Protein AF-0000000068999064 (afdb_homodimer)

Radius of gyration: 22.96 Å; Cα contacts (8 Å, |Δi|>4): 641; chains: 2; bounding box: 43×70×48 Å

Nearest PDB structures (foldseek):
  6c24-assembly1_N  TM=2.940E-01  e=1.023E+00  Homo sapiens
  1n7q-assembly1_A  TM=3.845E-01  e=2.127E+00  Streptococcus pneumoniae
  8eqv-assembly1_A  TM=2.904E-01  e=2.381E+00  Homo sapiens
  8ow1-assembly1_P  TM=3.783E-01  e=4.183E+00  Saccharomyces cerevisiae
  6trx-assembly1_B  TM=2.622E-01  e=4.035E-01  Homo sapiens

Sequence (286 aa):
MSIHDLLKSKGLPYGLLPKEVKSYNYSSTNGLLEVYLDGPCLTKFDTIAFYESYLKANLTYGSLNGVQGFLQEELFVWLPVKGIIVDDLNSGIILFDIGLAHKQLSLSLFEDPPHCNPNGKNSSSLYSILVVIVESDLFGNEMMSIHDLLKSKGLPYGLLPKEVKSYNYSSTNGLLEVYLDGPCLTKFDTIAFYESYLKANLTYGSLNGVQGFLQEELFVWLPVKGIIVDDLNSGIILFDIGLAHKQLSLSLFEDPPHCNPNGKNSSSLYSILVVIVESDLFGNEM

pLDDT: mean 83.09, std 23.21, range [17.58, 98.88]

Solvent-accessible surface area (backbone atoms only — not comparable to full-atom values): 15088 Å² total; per-residue (Å²): 133,52,71,41,56,50,34,40,76,31,56,34,55,39,12,75,52,54,66,61,57,68,48,72,47,73,37,85,86,79,22,44,33,38,40,35,34,86,47,49,30,27,33,72,69,95,46,48,33,37,33,45,32,53,32,37,28,37,49,48,78,18,32,37,38,69,33,40,44,37,33,35,45,39,62,73,39,43,27,48,34,36,28,37,38,33,90,44,80,86,71,42,45,32,36,34,31,40,67,77,47,72,45,79,42,59,41,74,70,20,55,56,49,40,66,57,39,74,79,36,52,74,51,71,72,64,72,57,66,64,55,53,46,40,80,68,74,71,85,58,74,85,117,133,52,71,39,54,50,34,38,75,30,56,35,56,39,11,75,52,53,65,60,56,69,49,73,47,74,37,85,85,79,22,43,33,37,40,34,33,84,46,49,30,27,34,71,67,95,47,47,33,38,35,46,31,52,32,37,28,37,47,49,78,18,32,36,38,68,34,41,44,38,35,33,46,44,70,57,42,39,27,48,35,36,28,38,38,32,90,43,81,86,73,42,44,32,35,36,31,41,70,75,47,70,46,77,42,59,41,74,69,21,55,55,48,41,66,57,39,76,78,36,54,73,52,70,72,63,74,52,66,65,58,54,48,39,80,70,72,71,82,59,64,90,120

Structure (mmCIF, N/CA/C/O backbone):
data_AF-0000000068999064-model_v1
#
loop_
_entity.id
_entity.type
_entity.pdbx_description
1 polymer 'Uncharacterized protein'
#
loop_
_atom_site.group_PDB
_atom_site.id
_atom_site.type_symbol
_atom_site.label_atom_id
_atom_site.label_alt_id
_atom_site.label_comp_id
_atom_site.label_asym_id
_atom_site.label_entity_id
_atom_site.label_seq_id
_atom_site.pdbx_PDB_ins_code
_atom_site.Cartn_x
_atom_site.Cartn_y
_atom_site.Cartn_z
_atom_site.occupancy
_atom_site.B_iso_or_equiv
_atom_site.auth_seq_id
_atom_site.auth_comp_id
_atom_site.auth_asym_id
_atom_site.auth_atom_id
_atom_site.pdbx_PDB_model_num
ATOM 1 N N . MET A 1 1 ? 4.949 -34.25 -16.219 1 92.31 1 MET A N 1
ATOM 2 C CA . MET A 1 1 ? 3.889 -33.281 -15.984 1 92.31 1 MET A CA 1
ATOM 3 C C . MET A 1 1 ? 4.477 -31.891 -15.688 1 92.31 1 MET A C 1
ATOM 5 O O . MET A 1 1 ? 5.445 -31.781 -14.938 1 92.31 1 MET A O 1
ATOM 9 N N . SER A 1 2 ? 3.971 -30.875 -16.359 1 96.56 2 SER A N 1
ATOM 10 C CA . SER A 1 2 ? 4.496 -29.547 -16.094 1 96.56 2 SER A CA 1
ATOM 11 C C . SER A 1 2 ? 3.908 -28.969 -14.805 1 96.56 2 SER A C 1
ATOM 13 O O . SER A 1 2 ? 2.91 -29.484 -14.289 1 96.56 2 SER A O 1
ATOM 15 N N . ILE A 1 3 ? 4.539 -28.047 -14.352 1 98.06 3 ILE A N 1
ATOM 16 C CA . ILE A 1 3 ? 4.023 -27.422 -13.148 1 98.06 3 ILE A CA 1
ATOM 17 C C . ILE A 1 3 ? 2.654 -26.797 -13.43 1 98.06 3 ILE A C 1
ATOM 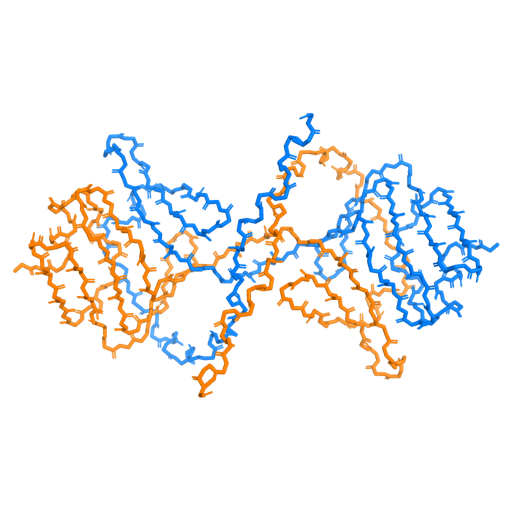19 O O . ILE A 1 3 ? 1.773 -26.797 -12.57 1 98.06 3 ILE A O 1
ATOM 23 N N . HIS A 1 4 ? 2.422 -26.312 -14.586 1 98.38 4 HIS A N 1
ATOM 24 C CA . HIS A 1 4 ? 1.146 -25.719 -14.961 1 98.38 4 HIS A CA 1
ATOM 25 C C . HIS A 1 4 ? 0.037 -26.766 -14.992 1 98.38 4 HIS A C 1
ATOM 27 O O . HIS A 1 4 ? -1.077 -26.5 -14.531 1 98.38 4 HIS A O 1
ATOM 33 N N . ASP A 1 5 ? 0.39 -27.906 -15.477 1 97.94 5 ASP A N 1
ATOM 34 C CA . ASP A 1 5 ? -0.546 -29.031 -15.453 1 97.94 5 ASP A CA 1
ATOM 35 C C . ASP A 1 5 ? -0.864 -29.453 -14.016 1 97.94 5 ASP A C 1
ATOM 37 O O . ASP A 1 5 ? -2.006 -29.797 -13.711 1 97.94 5 ASP A O 1
ATOM 41 N N . LEU A 1 6 ? 0.2 -29.453 -13.273 1 98.31 6 LEU A N 1
ATOM 42 C CA . LEU A 1 6 ? -0.009 -29.812 -11.875 1 98.31 6 LEU A CA 1
ATOM 43 C C . LEU A 1 6 ? -0.994 -28.859 -11.211 1 98.31 6 LEU A C 1
ATOM 45 O O . LEU A 1 6 ? -1.919 -29.297 -10.523 1 98.31 6 LEU A O 1
ATOM 49 N N . LEU A 1 7 ? -0.826 -27.516 -11.344 1 98.25 7 LEU A N 1
ATOM 50 C CA . LEU A 1 7 ? -1.722 -26.516 -10.766 1 98.25 7 LEU A CA 1
ATOM 51 C C . LEU A 1 7 ? -3.162 -26.766 -11.211 1 98.25 7 LEU A C 1
ATOM 53 O O . LEU A 1 7 ? -4.074 -26.781 -10.383 1 98.25 7 LEU A O 1
ATOM 57 N N . LYS A 1 8 ? -3.295 -27.016 -12.477 1 97.25 8 LYS A N 1
ATOM 58 C CA . LYS A 1 8 ? -4.629 -27.266 -13.008 1 97.25 8 LYS A CA 1
ATOM 59 C C . LYS A 1 8 ? -5.254 -28.5 -12.367 1 97.25 8 LYS A C 1
ATOM 61 O O . LYS A 1 8 ? -6.434 -28.484 -12.008 1 97.25 8 LYS A O 1
ATOM 66 N N . SER A 1 9 ? -4.5 -29.484 -12.227 1 96.94 9 SER A N 1
ATOM 67 C CA . SER A 1 9 ? -4.996 -30.734 -11.641 1 96.94 9 SER A CA 1
ATOM 68 C C . SER A 1 9 ? -5.398 -30.531 -10.188 1 96.94 9 SER A C 1
ATOM 70 O O . SER A 1 9 ? -6.207 -31.297 -9.648 1 96.94 9 SER A O 1
ATOM 72 N N . LYS A 1 10 ? -4.848 -29.547 -9.594 1 97.38 10 LYS A N 1
ATOM 73 C CA . LYS A 1 10 ? -5.148 -29.266 -8.195 1 97.38 10 LYS A CA 1
ATOM 74 C C . LYS A 1 10 ? -6.184 -28.156 -8.062 1 97.38 10 LYS A C 1
ATOM 76 O O . LYS A 1 10 ? -6.324 -27.547 -7 1 97.38 10 LYS A O 1
ATOM 81 N N . GLY A 1 11 ? -6.816 -27.812 -9.148 1 96.81 11 GLY A N 1
ATOM 82 C CA . GLY A 1 11 ? -7.922 -26.875 -9.094 1 96.81 11 GLY A CA 1
ATOM 83 C C . GLY A 1 11 ? -7.48 -25.422 -9.148 1 96.81 11 GLY A C 1
ATOM 84 O O . GLY A 1 11 ? -8.234 -24.531 -8.766 1 96.81 11 GLY A O 1
ATOM 85 N N . LEU A 1 12 ? -6.281 -25.141 -9.469 1 98.06 12 LEU A N 1
ATOM 86 C CA . LEU A 1 12 ? -5.758 -23.797 -9.633 1 98.06 12 LEU A CA 1
ATOM 87 C C . LEU A 1 12 ? -5.566 -23.453 -11.109 1 98.06 12 LEU A C 1
ATOM 89 O O . LEU A 1 12 ? -5.453 -24.359 -11.945 1 98.06 12 LEU A O 1
ATOM 93 N N . PRO A 1 13 ? -5.621 -22.188 -11.445 1 97.19 13 PRO A N 1
ATOM 94 C CA . PRO A 1 13 ? -5.488 -21.875 -12.867 1 97.19 13 PRO A CA 1
ATOM 95 C C . PRO A 1 13 ? -4.113 -22.219 -13.43 1 97.19 13 PRO A C 1
ATOM 97 O O . PRO A 1 13 ? -3.105 -22.094 -12.727 1 97.19 13 PRO A O 1
ATOM 100 N N . TYR A 1 14 ? -4.105 -22.531 -14.664 1 96.81 14 TYR A N 1
ATOM 101 C CA . TYR A 1 14 ? -2.945 -23 -15.414 1 96.81 14 TYR A CA 1
ATOM 102 C C . TYR A 1 14 ? -1.843 -21.953 -15.438 1 96.81 14 TYR A C 1
ATOM 104 O O . TYR A 1 14 ? -0.658 -22.281 -15.352 1 96.81 14 TYR A O 1
ATOM 112 N N . GLY A 1 15 ? -2.207 -20.656 -15.43 1 97.25 15 GLY A N 1
ATOM 113 C CA . GLY A 1 15 ? -1.258 -19.594 -15.703 1 97.25 15 GLY A CA 1
ATOM 114 C C . GLY A 1 15 ? -0.842 -18.828 -14.453 1 97.25 15 GLY A C 1
ATOM 115 O O . GLY A 1 15 ? -0.427 -17.672 -14.539 1 97.25 15 GLY A O 1
ATOM 116 N N . LEU A 1 16 ? -0.936 -19.391 -13.305 1 97.44 16 LEU A N 1
ATOM 117 C CA . LEU A 1 16 ? -0.587 -18.719 -12.047 1 97.44 16 LEU A CA 1
ATOM 118 C C . LEU A 1 16 ? 0.911 -18.453 -11.977 1 97.44 16 LEU A C 1
ATOM 120 O O . LEU A 1 16 ? 1.344 -17.5 -11.312 1 97.44 16 LEU A O 1
ATOM 124 N N . LEU A 1 17 ? 1.771 -19.312 -12.578 1 97.5 17 LEU A N 1
ATOM 125 C CA . LEU A 1 17 ? 3.223 -19.172 -12.602 1 97.5 17 LEU A CA 1
ATOM 126 C C . LEU A 1 17 ? 3.717 -18.844 -14 1 97.5 17 LEU A C 1
ATOM 128 O O . LEU A 1 17 ? 3.062 -19.172 -14.992 1 97.5 17 LEU A O 1
ATOM 132 N N . PRO A 1 18 ? 4.812 -18.188 -14.102 1 95.75 18 PRO A N 1
ATOM 133 C CA . PRO A 1 18 ? 5.301 -17.781 -15.4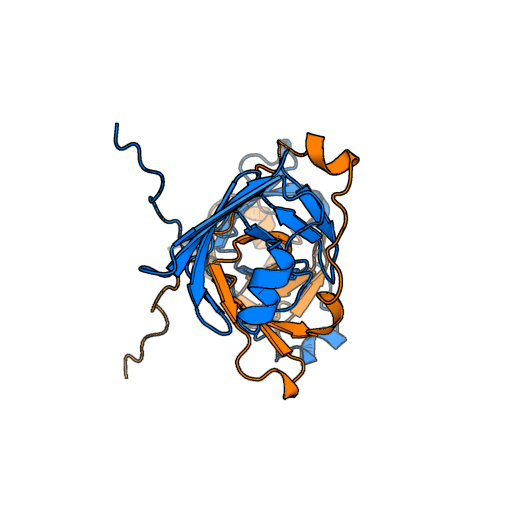14 1 95.75 18 PRO A CA 1
ATOM 134 C C . PRO A 1 18 ? 5.77 -18.969 -16.266 1 95.75 18 PRO A C 1
ATOM 136 O O . PRO A 1 18 ? 5.988 -20.062 -15.734 1 95.75 18 PRO A O 1
ATOM 139 N N . LYS A 1 19 ? 5.883 -18.656 -17.547 1 94.06 19 LYS A N 1
ATOM 140 C CA . LYS A 1 19 ? 6.344 -19.656 -18.5 1 94.06 19 LYS A CA 1
ATOM 141 C C . LYS A 1 19 ? 7.785 -20.062 -18.234 1 94.06 19 LYS A C 1
ATOM 143 O O . LYS A 1 19 ? 8.188 -21.188 -18.531 1 94.06 19 LYS A O 1
ATOM 148 N N . GLU A 1 20 ? 8.531 -19.266 -17.5 1 92.31 20 GLU A N 1
ATOM 149 C CA . GLU A 1 20 ? 9.977 -19.406 -17.344 1 92.31 20 GLU A CA 1
ATOM 150 C C . GLU A 1 20 ? 10.305 -20.312 -16.156 1 92.31 20 GLU A C 1
ATOM 152 O O . GLU A 1 20 ? 11.43 -20.297 -15.656 1 92.31 20 GLU A O 1
ATOM 157 N N . VAL A 1 21 ? 9.398 -21.062 -15.758 1 96.81 21 VAL A N 1
ATOM 158 C CA . VAL A 1 21 ? 9.695 -22.016 -14.703 1 96.81 21 VAL A CA 1
ATOM 159 C C . VAL A 1 21 ? 10.672 -23.062 -15.219 1 96.81 21 VAL A C 1
ATOM 161 O O . VAL A 1 21 ? 10.422 -23.703 -16.25 1 96.81 21 VAL A O 1
ATOM 164 N N . LYS A 1 22 ? 11.75 -23.203 -14.516 1 97 22 LYS A N 1
ATOM 165 C CA . LYS A 1 22 ? 12.805 -24.156 -14.898 1 97 22 LYS A CA 1
ATOM 166 C C . LYS A 1 22 ? 12.477 -25.562 -14.422 1 97 22 LYS A C 1
ATOM 168 O O . LYS A 1 22 ? 12.617 -26.531 -15.172 1 97 22 LYS A O 1
ATOM 173 N N . SER A 1 23 ? 12.141 -25.672 -13.211 1 98.25 23 SER A N 1
ATOM 174 C CA . SER A 1 23 ? 11.805 -26.969 -12.609 1 98.25 23 SER A CA 1
ATOM 175 C C . SER A 1 23 ? 10.984 -26.797 -11.344 1 98.25 23 SER A C 1
ATOM 177 O O . SER A 1 23 ? 10.805 -25.672 -10.859 1 98.25 23 SER A O 1
ATOM 179 N N . TYR A 1 24 ? 10.453 -27.922 -10.891 1 98.69 24 TYR A N 1
ATOM 180 C CA . TYR A 1 24 ? 9.734 -27.891 -9.625 1 98.69 24 TYR A CA 1
ATOM 181 C C . TYR A 1 24 ? 9.844 -29.234 -8.914 1 98.69 24 TYR A C 1
ATOM 183 O O . TYR A 1 24 ? 10.18 -30.25 -9.531 1 98.69 24 TYR A O 1
ATOM 191 N N . ASN A 1 25 ? 9.68 -29.188 -7.594 1 98.5 25 ASN A N 1
ATOM 192 C CA . ASN A 1 25 ? 9.516 -30.359 -6.746 1 98.5 25 ASN A CA 1
ATOM 193 C C . ASN A 1 25 ? 8.195 -30.312 -5.977 1 98.5 25 ASN A C 1
ATOM 195 O O . ASN A 1 25 ? 7.824 -29.266 -5.441 1 98.5 25 ASN A O 1
ATOM 199 N N . TYR A 1 26 ? 7.551 -31.453 -6.047 1 98.56 26 TYR A N 1
ATOM 200 C CA . TYR A 1 26 ? 6.293 -31.547 -5.312 1 98.56 26 TYR A CA 1
ATOM 201 C C . TYR A 1 26 ? 6.223 -32.844 -4.516 1 98.56 26 TYR A C 1
ATOM 203 O O . TYR A 1 26 ? 6.406 -33.938 -5.07 1 98.56 26 TYR A O 1
ATOM 211 N N . SER A 1 27 ? 5.977 -32.594 -3.248 1 98 27 SER A N 1
ATOM 212 C CA . SER A 1 27 ? 5.777 -33.75 -2.379 1 98 27 SER A CA 1
ATOM 213 C C . SER A 1 27 ? 4.293 -34 -2.143 1 98 27 SER A C 1
ATOM 215 O O . SER A 1 27 ? 3.639 -33.281 -1.396 1 98 27 SER A O 1
ATOM 217 N N . SER A 1 28 ? 3.793 -35.094 -2.734 1 94.88 28 SER A N 1
ATOM 218 C CA . SER A 1 28 ? 2.387 -35.438 -2.539 1 94.88 28 SER A CA 1
ATOM 219 C C . SER A 1 28 ? 2.119 -35.875 -1.104 1 94.88 28 SER A C 1
ATOM 221 O O . SER A 1 28 ? 0.97 -35.906 -0.66 1 94.88 28 SER A O 1
ATOM 223 N N . THR A 1 29 ? 3.16 -36.219 -0.455 1 96.12 29 THR A N 1
ATOM 224 C CA . THR A 1 29 ? 3.029 -36.688 0.914 1 96.12 29 THR A CA 1
ATOM 225 C C . THR A 1 29 ? 2.707 -35.562 1.868 1 96.12 29 THR A C 1
ATOM 227 O O . THR A 1 29 ? 1.805 -35.656 2.701 1 96.12 29 THR A O 1
ATOM 230 N N . ASN A 1 30 ? 3.396 -34.469 1.714 1 96.88 30 ASN A N 1
ATOM 231 C CA . ASN A 1 30 ? 3.168 -33.406 2.662 1 96.88 30 ASN A CA 1
ATOM 232 C C . ASN A 1 30 ? 2.615 -32.156 1.971 1 96.88 30 ASN A C 1
ATOM 234 O O . ASN A 1 30 ? 2.305 -31.156 2.629 1 96.88 30 ASN A O 1
ATOM 238 N N . GLY A 1 31 ? 2.545 -32.188 0.683 1 98.12 31 GLY A N 1
ATOM 239 C CA . GLY A 1 31 ? 1.926 -31.109 -0.064 1 98.12 31 GLY A CA 1
ATOM 240 C C . GLY A 1 31 ? 2.891 -29.984 -0.401 1 98.12 31 GLY A C 1
ATOM 241 O O . GLY A 1 31 ? 2.5 -28.984 -0.996 1 98.12 31 GLY A O 1
ATOM 242 N N . LEU A 1 32 ? 4.18 -30.125 -0.019 1 98.69 32 LEU A N 1
ATOM 243 C CA . LEU A 1 32 ? 5.168 -29.078 -0.237 1 98.69 32 LEU A CA 1
ATOM 244 C C . LEU A 1 32 ? 5.508 -28.953 -1.719 1 98.69 32 LEU A C 1
ATOM 246 O O . LEU A 1 32 ? 5.824 -29.938 -2.377 1 98.69 32 LEU A O 1
ATOM 250 N N . LEU A 1 33 ? 5.383 -27.734 -2.209 1 98.81 33 LEU A N 1
ATOM 251 C CA . LEU A 1 33 ? 5.723 -27.391 -3.586 1 98.81 33 LEU A CA 1
ATOM 252 C C . LEU A 1 33 ? 6.875 -26.391 -3.633 1 98.81 33 LEU A C 1
ATOM 254 O O . LEU A 1 33 ? 6.82 -25.344 -2.982 1 98.81 33 LEU A O 1
ATOM 258 N N . GLU A 1 34 ? 7.902 -26.719 -4.332 1 98.88 34 GLU A N 1
ATOM 259 C CA . GLU A 1 34 ? 9.031 -25.844 -4.598 1 98.88 34 GLU A CA 1
ATOM 260 C C . GLU A 1 34 ? 9.188 -25.578 -6.094 1 98.88 34 GLU A C 1
ATOM 262 O O . GLU A 1 34 ? 9.133 -26.5 -6.898 1 98.88 34 GLU A O 1
ATOM 267 N N . VAL A 1 35 ? 9.344 -24.359 -6.43 1 98.69 35 VAL A N 1
ATOM 268 C CA . VAL A 1 35 ? 9.43 -23.969 -7.836 1 98.69 35 VAL A CA 1
ATOM 269 C C . VAL A 1 35 ? 10.711 -23.188 -8.078 1 98.69 35 VAL A C 1
ATOM 271 O O . VAL A 1 35 ? 11.078 -22.312 -7.289 1 98.69 35 VAL A O 1
ATOM 274 N N . TYR A 1 36 ? 11.383 -23.469 -9.156 1 98.06 36 TYR A N 1
ATOM 275 C CA . TYR A 1 36 ? 12.648 -22.844 -9.523 1 98.06 36 TYR A CA 1
ATOM 276 C C . TYR A 1 36 ? 12.539 -22.156 -10.883 1 98.06 36 TYR A C 1
ATOM 278 O O . TYR A 1 36 ? 12.148 -22.781 -11.867 1 98.06 36 TYR A O 1
ATOM 286 N N . LEU A 1 37 ? 12.867 -20.875 -10.914 1 94.94 37 LEU A N 1
ATOM 287 C CA . LEU A 1 37 ? 12.961 -20.125 -12.164 1 94.94 37 LEU A CA 1
ATOM 288 C C . LEU A 1 37 ? 14.414 -19.859 -12.539 1 94.94 37 LEU A C 1
ATOM 290 O O . LEU A 1 37 ? 15.312 -19.984 -11.695 1 94.94 37 LEU A O 1
ATOM 294 N N . ASP A 1 38 ? 14.609 -19.609 -13.797 1 90.12 38 ASP A N 1
ATOM 295 C CA . ASP A 1 38 ? 15.961 -19.281 -14.227 1 90.12 38 ASP A CA 1
ATOM 296 C C . ASP A 1 38 ? 16.422 -17.953 -13.625 1 90.12 38 ASP A C 1
ATOM 298 O O . ASP A 1 38 ? 17.625 -17.703 -13.5 1 90.12 38 ASP A O 1
ATOM 302 N N . GLY A 1 39 ? 15.609 -17.109 -13.133 1 89.62 39 GLY A N 1
ATOM 303 C CA . GLY A 1 39 ? 15.797 -15.805 -12.516 1 89.62 39 GLY A CA 1
ATOM 304 C C . GLY A 1 39 ? 14.5 -15.164 -12.062 1 89.62 39 GLY A C 1
ATOM 305 O O . GLY A 1 39 ? 13.414 -15.672 -12.352 1 89.62 39 GLY A O 1
ATOM 306 N N . PRO A 1 40 ? 14.711 -14.133 -11.258 1 91.81 40 PRO A N 1
ATOM 307 C CA . PRO A 1 40 ? 13.484 -13.43 -10.883 1 91.81 40 PRO A CA 1
ATOM 308 C C . PRO A 1 40 ? 12.672 -12.977 -12.094 1 91.81 40 PRO A C 1
ATOM 310 O O . PRO A 1 40 ? 13.219 -12.812 -13.188 1 91.81 40 PRO A O 1
ATOM 313 N N . CYS A 1 41 ? 11.398 -12.875 -11.883 1 91.5 41 CYS A N 1
ATOM 314 C CA . CYS A 1 41 ? 10.508 -12.578 -13 1 91.5 41 CYS A CA 1
ATOM 315 C C . CYS A 1 41 ? 9.531 -11.461 -12.633 1 91.5 41 CYS A C 1
ATOM 317 O O . CYS A 1 41 ? 8.797 -11.57 -11.648 1 91.5 41 CYS A O 1
ATOM 319 N N . LEU A 1 42 ? 9.617 -10.383 -13.367 1 91.62 42 LEU A N 1
ATOM 320 C CA . LEU A 1 42 ? 8.602 -9.336 -13.32 1 91.62 42 LEU A CA 1
ATOM 321 C C . LEU A 1 42 ? 7.574 -9.531 -14.43 1 91.62 42 LEU A C 1
ATOM 323 O O . LEU A 1 42 ? 7.934 -9.742 -15.586 1 91.62 42 LEU A O 1
ATOM 327 N N . THR A 1 43 ? 6.348 -9.57 -14.039 1 91.5 43 THR A N 1
ATOM 328 C CA . THR A 1 43 ? 5.301 -9.742 -15.039 1 91.5 43 THR A CA 1
ATOM 329 C C . THR A 1 43 ? 4.059 -8.93 -14.672 1 91.5 43 THR A C 1
ATOM 331 O O . THR A 1 43 ? 4.07 -8.18 -13.695 1 91.5 43 THR A O 1
ATOM 334 N N . LYS A 1 44 ? 3.043 -9.062 -15.547 1 90 44 LYS A N 1
ATOM 335 C CA . LYS A 1 44 ? 1.821 -8.289 -15.336 1 90 44 LYS A CA 1
ATOM 336 C C . LYS A 1 44 ? 0.581 -9.133 -15.602 1 90 44 LYS A C 1
ATOM 338 O O . LYS A 1 44 ? 0.496 -9.812 -16.625 1 90 44 LYS A O 1
ATOM 343 N N . PHE A 1 45 ? -0.365 -9.148 -14.656 1 90.56 45 PHE A N 1
ATOM 344 C CA . PHE A 1 45 ? -1.729 -9.625 -14.859 1 90.56 45 PHE A CA 1
ATOM 345 C C . PHE A 1 45 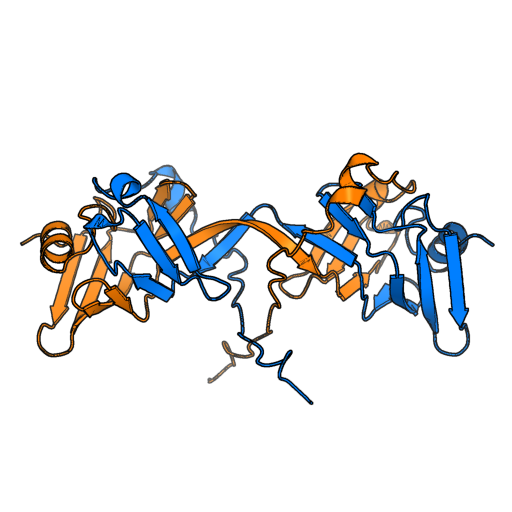? -2.705 -8.453 -14.914 1 90.56 45 PHE A C 1
ATOM 347 O O . PHE A 1 45 ? -2.713 -7.691 -15.883 1 90.56 45 PHE A O 1
ATOM 354 N N . ASP A 1 46 ? -3.367 -8.25 -13.766 1 81.69 46 ASP A N 1
ATOM 355 C CA . ASP A 1 46 ? -4.109 -7.008 -13.57 1 81.69 46 ASP A CA 1
ATOM 356 C C . ASP A 1 46 ? -3.211 -5.914 -13 1 81.69 46 ASP A C 1
ATOM 358 O O . ASP A 1 46 ? -3.309 -4.75 -13.398 1 81.69 46 ASP A O 1
ATOM 362 N N . THR A 1 47 ? -2.316 -6.418 -12.109 1 84.56 47 THR A N 1
ATOM 363 C CA . THR A 1 47 ? -1.265 -5.59 -11.523 1 84.56 47 THR A CA 1
ATOM 364 C C . THR A 1 47 ? 0.106 -6.227 -11.742 1 84.56 47 THR A C 1
ATOM 366 O O . THR A 1 47 ? 0.201 -7.371 -12.188 1 84.56 47 THR A O 1
ATOM 369 N N . ILE A 1 48 ? 1.105 -5.484 -11.492 1 87.38 48 ILE A N 1
ATOM 370 C CA . ILE A 1 48 ? 2.457 -6.012 -11.641 1 87.38 48 ILE A CA 1
ATOM 371 C C . ILE A 1 48 ? 2.717 -7.062 -10.562 1 87.38 48 ILE A C 1
ATOM 373 O O . ILE A 1 48 ? 2.33 -6.883 -9.406 1 87.38 48 ILE A O 1
ATOM 377 N N . ALA A 1 49 ? 3.311 -8.125 -11 1 91.44 49 ALA A N 1
ATOM 378 C CA . ALA A 1 49 ? 3.693 -9.234 -10.125 1 91.44 49 ALA A CA 1
ATOM 379 C C . ALA A 1 49 ? 5.184 -9.547 -10.25 1 91.44 49 ALA A C 1
ATOM 381 O O . ALA A 1 49 ? 5.77 -9.375 -11.32 1 91.44 49 ALA A O 1
ATOM 382 N N . PHE A 1 50 ? 5.742 -9.945 -9.078 1 92.06 50 PHE A N 1
ATOM 383 C CA . PHE A 1 50 ? 7.156 -10.305 -9.031 1 92.06 50 PHE A CA 1
ATOM 384 C C . PHE A 1 50 ? 7.344 -11.688 -8.414 1 92.06 50 PHE A C 1
ATOM 386 O O . PHE A 1 50 ? 6.887 -11.945 -7.301 1 92.06 50 PHE A O 1
ATOM 393 N N . TYR A 1 51 ? 7.992 -12.508 -9.203 1 93.75 51 TYR A N 1
ATOM 394 C CA . TYR A 1 51 ? 8.383 -13.828 -8.734 1 93.75 51 TYR A CA 1
ATOM 395 C C . TYR A 1 51 ? 9.883 -13.898 -8.469 1 93.75 51 TYR A C 1
ATOM 397 O O . TYR A 1 51 ? 10.688 -13.57 -9.344 1 93.75 51 TYR A O 1
ATOM 405 N N . GLU A 1 52 ? 10.141 -14.305 -7.273 1 92.56 52 GLU A N 1
ATOM 406 C CA . GLU A 1 52 ? 11.547 -14.625 -7.027 1 92.56 52 GLU A CA 1
ATOM 407 C C . GLU A 1 52 ? 11.969 -15.875 -7.797 1 92.56 52 GLU A C 1
ATOM 409 O O . GLU A 1 52 ? 11.133 -16.594 -8.352 1 92.56 52 GLU A O 1
ATOM 414 N N . SER A 1 53 ? 13.328 -16.109 -7.785 1 93.94 53 SER A N 1
ATOM 415 C CA . SER A 1 53 ? 13.836 -17.25 -8.523 1 93.94 53 SER A CA 1
ATOM 416 C C . SER A 1 53 ? 13.438 -18.562 -7.852 1 93.94 53 SER A C 1
ATOM 418 O O . SER A 1 53 ? 13.477 -19.625 -8.477 1 93.94 53 SER A O 1
ATOM 420 N N . TYR A 1 54 ? 13.211 -18.453 -6.621 1 96.5 54 TYR A N 1
ATOM 421 C CA . TYR A 1 54 ? 12.766 -19.609 -5.832 1 96.5 54 TYR A CA 1
ATOM 422 C C . TYR A 1 54 ? 11.461 -19.297 -5.109 1 96.5 54 TYR A C 1
ATOM 424 O O . TYR A 1 54 ? 11.328 -18.25 -4.477 1 96.5 54 TYR A O 1
ATOM 432 N N . LEU A 1 55 ? 10.469 -20.203 -5.285 1 98.19 55 LEU A N 1
ATOM 433 C CA . LEU A 1 55 ? 9.18 -20.094 -4.602 1 98.19 55 LEU A CA 1
ATOM 434 C C . LEU A 1 55 ? 8.867 -21.359 -3.812 1 98.19 55 LEU A C 1
ATOM 436 O O . LEU A 1 55 ? 9.258 -22.453 -4.215 1 98.19 55 LEU A O 1
ATOM 440 N N . LYS A 1 56 ? 8.133 -21.156 -2.777 1 98.56 56 LYS A N 1
ATOM 441 C CA . LYS A 1 56 ? 7.719 -22.281 -1.962 1 98.56 56 LYS A CA 1
ATOM 442 C C . LYS A 1 56 ? 6.305 -22.078 -1.421 1 98.56 56 LYS A C 1
ATOM 444 O O . LYS A 1 56 ? 5.938 -20.969 -1.035 1 98.56 56 LYS A O 1
ATOM 449 N N . ALA A 1 57 ? 5.566 -23.141 -1.347 1 98.75 57 ALA A N 1
ATOM 450 C CA . ALA A 1 57 ? 4.215 -23.094 -0.795 1 98.75 57 ALA A CA 1
ATOM 451 C C . ALA A 1 57 ? 3.701 -24.5 -0.489 1 98.75 57 ALA A C 1
ATOM 453 O O . ALA A 1 57 ? 4.293 -25.5 -0.922 1 98.75 57 ALA A O 1
ATOM 454 N N . ASN A 1 58 ? 2.73 -24.562 0.35 1 98.88 58 ASN A N 1
ATOM 455 C CA . ASN A 1 58 ? 1.984 -25.812 0.495 1 98.88 58 ASN A CA 1
ATOM 456 C C . ASN A 1 58 ? 0.802 -25.875 -0.468 1 98.88 58 ASN A C 1
ATOM 458 O O . ASN A 1 58 ? -0.084 -25.016 -0.424 1 98.88 58 ASN A O 1
ATOM 462 N N . LEU A 1 59 ? 0.82 -26.906 -1.288 1 98.75 59 LEU A N 1
ATOM 463 C CA . LEU A 1 59 ? -0.202 -27.047 -2.32 1 98.75 59 LEU A CA 1
ATOM 464 C C . LEU A 1 59 ? -1.263 -28.062 -1.895 1 98.75 59 LEU A C 1
ATOM 466 O O . LEU A 1 59 ? -0.941 -29.203 -1.565 1 98.75 59 LEU A O 1
ATOM 470 N N . THR A 1 60 ? -2.438 -27.656 -1.795 1 97.56 60 THR A N 1
ATOM 471 C CA . THR A 1 60 ? -3.629 -28.484 -1.645 1 97.56 60 THR A CA 1
ATOM 472 C C . THR A 1 60 ? -4.648 -28.172 -2.732 1 97.56 60 THR A C 1
ATOM 474 O O . THR A 1 60 ? -4.438 -27.266 -3.545 1 97.56 60 THR A O 1
ATOM 477 N N . TYR A 1 61 ? -5.645 -28.984 -2.797 1 97.44 61 TYR A N 1
ATOM 478 C CA . TYR A 1 61 ? -6.629 -28.734 -3.84 1 97.44 61 TYR A CA 1
ATOM 479 C C . TYR A 1 61 ? -7.242 -27.344 -3.676 1 97.44 61 TYR A C 1
ATOM 481 O O . TYR A 1 61 ? -7.781 -27.016 -2.615 1 97.44 61 TYR A O 1
ATOM 489 N N . GLY A 1 62 ? -7.121 -26.531 -4.598 1 98 62 GLY A N 1
ATOM 490 C CA . GLY A 1 62 ? -7.738 -25.203 -4.664 1 98 62 GLY A CA 1
ATOM 491 C C . GLY A 1 62 ? -6.941 -24.141 -3.939 1 98 62 GLY A C 1
ATOM 492 O O . GLY A 1 62 ? -7.398 -23 -3.807 1 98 62 GLY A O 1
ATOM 493 N N . SER A 1 63 ? -5.742 -24.484 -3.479 1 98.31 63 SER A N 1
ATOM 494 C CA . SER A 1 63 ? -5.125 -23.438 -2.672 1 98.31 63 SER A CA 1
ATOM 495 C C . SER A 1 63 ? -3.611 -23.609 -2.609 1 98.31 63 SER A C 1
ATOM 497 O O . SER A 1 63 ? -3.104 -24.734 -2.674 1 98.31 63 SER A O 1
ATOM 499 N N . LEU A 1 64 ? -2.9 -22.547 -2.617 1 98.75 64 LEU A N 1
ATOM 500 C CA . LEU A 1 64 ? -1.508 -22.438 -2.197 1 98.75 64 LEU A CA 1
ATOM 501 C C . LEU A 1 64 ? -1.402 -21.688 -0.868 1 98.75 64 LEU A C 1
ATOM 503 O O . LEU A 1 64 ? -1.856 -20.547 -0.749 1 98.75 64 LEU A O 1
ATOM 507 N N . ASN A 1 65 ? -0.798 -22.328 0.109 1 98.38 65 ASN A N 1
ATOM 508 C CA . ASN A 1 65 ? -0.692 -21.75 1.443 1 98.38 65 ASN A CA 1
ATOM 509 C C . ASN A 1 65 ? 0.76 -21.469 1.821 1 98.38 65 ASN A C 1
ATOM 511 O O . ASN A 1 65 ? 1.653 -22.25 1.479 1 98.38 65 ASN A O 1
ATOM 515 N N . GLY A 1 66 ? 0.9 -20.422 2.588 1 97.56 66 GLY A N 1
ATOM 516 C CA . GLY A 1 66 ? 2.242 -20.094 3.041 1 97.56 66 GLY A CA 1
ATOM 517 C C . GLY A 1 66 ? 3.199 -19.781 1.902 1 97.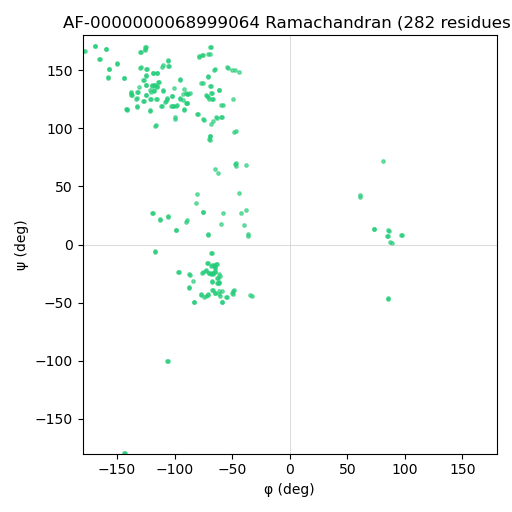56 66 GLY A C 1
ATOM 518 O O . GLY A 1 66 ? 4.34 -20.25 1.904 1 97.56 66 GLY A O 1
ATOM 519 N N . VAL A 1 67 ? 2.727 -19.078 0.935 1 97.69 67 VAL A N 1
ATOM 520 C CA . VAL A 1 67 ? 3.492 -18.797 -0.274 1 97.69 67 VAL A CA 1
ATOM 521 C C . VAL A 1 67 ? 4.68 -17.891 0.065 1 97.69 67 VAL A C 1
ATOM 523 O O . VAL A 1 67 ? 4.531 -16.906 0.788 1 97.69 67 VAL A O 1
ATOM 526 N N . GLN A 1 68 ? 5.82 -18.25 -0.361 1 96.81 68 GLN A N 1
ATOM 527 C CA . GLN A 1 68 ? 7.039 -17.453 -0.285 1 96.81 68 GLN A CA 1
ATOM 528 C C . GLN A 1 68 ? 7.605 -17.172 -1.676 1 96.81 68 GLN A C 1
ATOM 530 O O . GLN A 1 68 ? 7.598 -18.062 -2.537 1 96.81 68 GLN A O 1
ATOM 535 N N . GLY A 1 69 ? 8.039 -15.938 -1.931 1 93.69 69 GLY A N 1
ATOM 536 C CA . GLY A 1 69 ? 8.734 -15.602 -3.164 1 93.69 69 GLY A CA 1
ATOM 537 C C . GLY A 1 69 ? 7.828 -15 -4.215 1 93.69 69 GLY A C 1
ATOM 538 O O . GLY A 1 69 ? 8.188 -14.938 -5.395 1 93.69 69 GLY A O 1
ATOM 539 N N . PHE A 1 70 ? 6.621 -14.711 -3.861 1 95.56 70 PHE A N 1
ATOM 540 C CA . PHE A 1 70 ? 5.645 -14.109 -4.762 1 95.56 70 PHE A CA 1
ATOM 541 C C . PHE A 1 70 ? 5.145 -12.781 -4.203 1 95.56 70 PHE A C 1
ATOM 543 O O . PHE A 1 70 ? 4.551 -12.734 -3.127 1 95.56 70 PHE A O 1
ATOM 550 N N . LEU A 1 71 ? 5.414 -11.672 -4.887 1 91.56 71 LEU A N 1
ATOM 551 C CA . LEU A 1 71 ? 4.996 -10.328 -4.492 1 91.56 71 LEU A CA 1
ATOM 552 C C . LEU A 1 71 ? 4.094 -9.711 -5.555 1 91.56 71 LEU A C 1
ATOM 554 O O . LEU A 1 71 ? 4.191 -10.047 -6.734 1 91.56 71 LEU A O 1
ATOM 558 N N . GLN A 1 72 ? 3.193 -8.914 -5.168 1 89.88 72 GLN A N 1
ATOM 559 C CA . GLN A 1 72 ? 2.363 -8.141 -6.082 1 89.88 72 GLN A CA 1
ATOM 560 C C . GLN A 1 72 ? 2.352 -6.66 -5.699 1 89.88 72 GLN A C 1
ATOM 562 O O . GLN A 1 72 ? 2.537 -6.316 -4.531 1 89.88 72 GLN A O 1
ATOM 567 N N . GLU A 1 73 ? 2.146 -5.859 -6.703 1 84.62 73 GLU A N 1
ATOM 568 C CA . GLU A 1 73 ? 2.152 -4.418 -6.469 1 84.62 73 GLU A CA 1
ATOM 569 C C . GLU A 1 73 ? 0.746 -3.898 -6.184 1 84.62 73 GLU A C 1
ATOM 571 O O . GLU A 1 73 ? -0.194 -4.199 -6.922 1 84.62 73 GLU A O 1
ATOM 576 N N . GLU A 1 74 ? 0.572 -3.266 -5.098 1 80.94 74 GLU A N 1
ATOM 577 C CA . GLU A 1 74 ? -0.661 -2.537 -4.812 1 80.94 74 GLU A CA 1
ATOM 578 C C . GLU A 1 74 ? -0.549 -1.076 -5.238 1 80.94 74 GLU A C 1
ATOM 580 O O . GLU A 1 74 ? 0.41 -0.391 -4.879 1 80.94 74 GLU A O 1
ATOM 585 N N . LEU A 1 75 ? -1.507 -0.616 -5.98 1 70.12 75 LEU A N 1
ATOM 586 C CA . LEU A 1 75 ? -1.465 0.71 -6.586 1 70.12 75 LEU A CA 1
ATOM 587 C C . LEU A 1 75 ? -1.954 1.771 -5.605 1 70.12 75 LEU A C 1
ATOM 589 O O . LEU A 1 75 ? -1.452 2.898 -5.602 1 70.12 75 LEU A O 1
ATOM 593 N N . PHE A 1 76 ? -2.893 1.344 -4.723 1 71.88 76 PHE A N 1
ATOM 594 C CA . PHE A 1 76 ? -3.391 2.393 -3.84 1 71.88 76 PHE A CA 1
ATOM 595 C C . PHE A 1 76 ? -3.623 1.852 -2.434 1 71.88 76 PHE A C 1
ATOM 597 O O . PHE A 1 76 ? -4.355 0.875 -2.252 1 71.88 76 PHE A O 1
ATOM 604 N N . VAL A 1 77 ? -2.938 2.336 -1.584 1 78.69 77 VAL A N 1
ATOM 605 C CA . VAL A 1 77 ? -3.18 2.035 -0.177 1 78.69 77 VAL A CA 1
ATOM 606 C C . VAL A 1 77 ? -3.221 3.33 0.63 1 78.69 77 VAL A C 1
ATOM 608 O O . VAL A 1 77 ? -2.414 4.234 0.404 1 78.69 77 VAL A O 1
ATOM 611 N N . TRP A 1 78 ? -4.199 3.35 1.466 1 83.06 78 TRP A N 1
ATOM 612 C CA . TRP A 1 78 ? -4.242 4.469 2.4 1 83.06 78 TRP A CA 1
ATOM 613 C C . TRP A 1 78 ? -3.447 4.152 3.664 1 83.06 78 TRP A C 1
ATOM 615 O O . TRP A 1 78 ? -3.65 3.111 4.289 1 83.06 78 TRP A O 1
ATOM 625 N N . LEU A 1 79 ? -2.631 4.961 4.051 1 84.44 79 LEU A N 1
ATOM 626 C CA . LEU A 1 79 ? -1.812 4.785 5.246 1 84.44 79 LEU A CA 1
ATOM 627 C C . LEU A 1 79 ? -1.948 5.98 6.18 1 84.44 79 LEU A C 1
ATOM 629 O O . LEU A 1 79 ? -2.008 7.125 5.727 1 84.44 79 LEU A O 1
ATOM 633 N N . PRO A 1 80 ? -1.979 5.688 7.48 1 90.94 80 PRO A N 1
ATOM 634 C CA . PRO A 1 80 ? -2.018 6.812 8.422 1 90.94 80 PRO A CA 1
ATOM 635 C C . PRO A 1 80 ? -0.696 7.574 8.477 1 90.94 80 PRO A C 1
ATOM 637 O O . PRO A 1 80 ? 0.374 6.973 8.359 1 90.94 80 PRO A O 1
ATOM 640 N N . VAL A 1 81 ? -0.813 8.805 8.633 1 92.88 81 VAL A N 1
ATOM 641 C CA . VAL A 1 81 ? 0.346 9.609 8.992 1 92.88 81 VAL A CA 1
ATOM 642 C C . VAL A 1 81 ? 0.443 9.727 10.516 1 92.88 81 VAL A C 1
ATOM 644 O O . VAL A 1 81 ? -0.438 10.305 11.156 1 92.88 81 VAL A O 1
ATOM 647 N N . LYS A 1 82 ? 1.496 9.203 11.047 1 95.81 82 LYS A N 1
ATOM 648 C CA . LYS A 1 82 ? 1.623 9.156 12.5 1 95.81 82 LYS A CA 1
ATOM 649 C C . LYS A 1 82 ? 2.459 10.32 13.016 1 95.81 82 LYS A C 1
ATOM 651 O O . LYS A 1 82 ? 2.383 10.664 14.203 1 95.81 82 LYS A O 1
ATOM 656 N N . GLY A 1 83 ? 3.303 10.836 12.109 1 97.31 83 GLY A N 1
ATOM 657 C CA . GLY A 1 83 ? 4.184 11.93 12.484 1 97.31 83 GLY A CA 1
ATOM 658 C C . GLY A 1 83 ? 4.641 12.758 11.297 1 97.31 83 GLY A C 1
ATOM 659 O O . GLY A 1 83 ? 4.695 12.258 10.164 1 97.31 83 GLY A O 1
ATOM 660 N N . ILE A 1 84 ? 4.898 13.984 11.57 1 98.19 84 ILE A N 1
ATOM 661 C CA . ILE A 1 84 ? 5.426 14.93 10.594 1 98.19 84 ILE A CA 1
ATOM 662 C C . ILE A 1 84 ? 6.609 15.68 11.195 1 98.19 84 ILE A C 1
ATOM 664 O O . ILE A 1 84 ? 6.52 16.219 12.297 1 98.19 84 ILE A O 1
ATOM 668 N N . ILE A 1 85 ? 7.707 15.727 10.43 1 97.62 85 ILE A N 1
ATOM 669 C CA . ILE A 1 85 ? 8.914 16.312 11.008 1 97.62 85 ILE A CA 1
ATOM 670 C C . ILE A 1 85 ? 9.602 17.203 9.984 1 97.62 85 ILE A C 1
ATOM 672 O O . ILE A 1 85 ? 9.781 16.812 8.828 1 97.62 85 ILE A O 1
ATOM 676 N N . VAL A 1 86 ? 9.891 18.328 10.406 1 97.38 86 VAL A N 1
ATOM 677 C CA . VAL A 1 86 ? 10.812 19.219 9.703 1 97.38 86 VAL A CA 1
ATOM 678 C C . VAL A 1 86 ? 12.047 19.469 10.57 1 97.38 86 VAL A C 1
ATOM 680 O O . VAL A 1 86 ? 12.016 20.297 11.484 1 97.38 86 VAL A O 1
ATOM 683 N N . ASP A 1 87 ? 13.117 18.797 10.227 1 92.81 87 ASP A N 1
ATOM 684 C CA . ASP A 1 87 ? 14.328 18.891 11.031 1 92.81 87 ASP A CA 1
ATOM 685 C C . ASP A 1 87 ? 15.07 20.203 10.758 1 92.81 87 ASP A C 1
ATOM 687 O O . ASP A 1 87 ? 15.617 20.828 11.672 1 92.81 87 ASP A O 1
ATOM 691 N N . ASP A 1 88 ? 15.156 20.562 9.516 1 91.75 88 ASP A N 1
ATOM 692 C CA . ASP A 1 88 ? 15.844 21.766 9.055 1 91.75 88 ASP A CA 1
ATOM 693 C C . ASP A 1 88 ? 15.078 22.438 7.91 1 91.75 88 ASP A C 1
ATOM 695 O O . ASP A 1 88 ? 15 21.875 6.812 1 91.75 88 ASP A O 1
ATOM 699 N N . LEU A 1 89 ? 14.633 23.641 8.219 1 91.19 89 LEU A N 1
ATOM 700 C CA . LEU A 1 89 ? 13.867 24.375 7.215 1 91.19 89 LEU A CA 1
ATOM 701 C C . LEU A 1 89 ? 14.695 24.609 5.961 1 91.19 89 LEU A C 1
ATOM 703 O O . LEU A 1 89 ? 14.156 24.672 4.855 1 91.19 89 LEU A O 1
ATOM 707 N N . ASN A 1 90 ? 15.945 24.656 6.105 1 93 90 ASN A N 1
ATOM 708 C CA . ASN A 1 90 ? 16.828 24.969 4.988 1 93 90 ASN A CA 1
ATOM 709 C C . ASN A 1 90 ? 16.969 23.781 4.039 1 93 90 ASN A C 1
ATOM 711 O O . ASN A 1 90 ? 17.328 23.953 2.877 1 93 90 ASN A O 1
ATOM 715 N N . SER A 1 91 ? 16.734 22.625 4.52 1 91.62 91 SER A N 1
ATOM 716 C CA . SER A 1 91 ? 16.812 21.438 3.666 1 91.62 91 SER A CA 1
ATOM 717 C C . SER A 1 91 ? 15.703 21.422 2.631 1 91.62 91 SER A C 1
ATOM 719 O O . SER A 1 91 ? 15.812 20.75 1.601 1 91.62 91 SER A O 1
ATOM 721 N N . GLY A 1 92 ? 14.617 22.094 2.934 1 94.56 92 GLY A N 1
ATOM 722 C CA . GLY A 1 92 ? 13.469 22.078 2.047 1 94.56 92 GLY A CA 1
ATOM 723 C C . GLY A 1 92 ? 12.711 20.766 2.062 1 94.56 92 GLY A C 1
ATOM 724 O O . GLY A 1 92 ? 11.875 20.516 1.189 1 94.56 92 GLY A O 1
ATOM 725 N N . ILE A 1 93 ? 13.07 19.953 3.117 1 95.62 93 ILE A N 1
ATOM 726 C CA . ILE A 1 93 ? 12.508 18.609 3.152 1 95.62 93 ILE A CA 1
ATOM 727 C C . ILE A 1 93 ? 11.602 18.453 4.367 1 95.62 93 ILE A C 1
ATOM 729 O O . ILE A 1 93 ? 11.922 18.938 5.457 1 95.62 93 ILE A O 1
ATOM 733 N N . ILE A 1 94 ? 10.492 17.875 4.18 1 96.25 94 ILE A N 1
ATOM 734 C CA . ILE A 1 94 ? 9.562 17.469 5.234 1 96.25 94 ILE A CA 1
ATOM 735 C C . ILE A 1 94 ? 9.406 15.953 5.242 1 96.25 94 ILE A C 1
ATOM 737 O O . ILE A 1 94 ? 9.312 15.328 4.184 1 96.25 94 ILE A O 1
ATOM 741 N N . LEU A 1 95 ? 9.391 15.312 6.391 1 96.38 95 LEU A N 1
ATOM 742 C CA . LEU A 1 95 ? 9.289 13.859 6.543 1 96.38 95 LEU A CA 1
ATOM 743 C C . LEU A 1 95 ? 7.934 13.469 7.125 1 96.38 95 LEU A C 1
ATOM 745 O O . LEU A 1 95 ? 7.473 14.078 8.094 1 96.38 95 LEU A O 1
ATOM 749 N N . PHE A 1 96 ? 7.32 12.516 6.516 1 94.75 96 PHE A N 1
ATOM 750 C CA . PHE A 1 96 ? 6.086 11.93 7.016 1 94.75 96 PHE A CA 1
ATOM 751 C C . PHE A 1 96 ? 6.316 10.5 7.492 1 94.75 96 PHE A C 1
ATOM 753 O O . PHE A 1 96 ? 6.781 9.656 6.723 1 94.75 96 PHE A O 1
ATOM 760 N N . ASP A 1 97 ? 6.043 10.32 8.781 1 93.38 97 ASP A N 1
ATOM 761 C CA . ASP A 1 97 ? 6.035 8.961 9.305 1 93.38 97 ASP A CA 1
ATOM 762 C C . ASP A 1 97 ? 4.723 8.25 8.984 1 93.38 97 ASP A C 1
ATOM 764 O O . ASP A 1 97 ? 3.678 8.57 9.562 1 93.38 97 ASP A O 1
ATOM 768 N N . ILE A 1 98 ? 4.805 7.25 8.141 1 87.88 98 ILE A N 1
ATOM 769 C CA . ILE A 1 98 ? 3.576 6.574 7.738 1 87.88 98 ILE A CA 1
ATOM 770 C C . ILE A 1 98 ? 3.564 5.148 8.289 1 87.88 98 ILE A C 1
ATOM 772 O O . ILE A 1 98 ? 2.789 4.309 7.828 1 87.88 98 ILE A O 1
ATOM 776 N N . GLY A 1 99 ? 4.34 4.965 9.297 1 78 99 GLY A N 1
ATOM 777 C CA . GLY A 1 99 ? 4.402 3.668 9.953 1 78 99 GLY A CA 1
ATOM 778 C C . GLY A 1 99 ? 5.379 2.713 9.297 1 78 99 GLY A C 1
ATOM 779 O O . GLY A 1 99 ? 6.254 2.156 9.961 1 78 99 GLY A O 1
ATOM 780 N N . LEU A 1 100 ? 5.281 2.633 7.789 1 70.38 100 LEU A N 1
ATOM 781 C CA . LEU A 1 100 ? 6.148 1.729 7.039 1 70.38 100 LEU A CA 1
ATOM 782 C C . LEU A 1 100 ? 7.48 2.396 6.719 1 70.38 100 LEU A C 1
ATOM 784 O O . LEU A 1 100 ? 8.5 1.718 6.555 1 70.38 100 LEU A O 1
ATOM 788 N N . ALA A 1 101 ? 7.512 3.594 6.637 1 76.88 101 ALA A N 1
ATOM 789 C CA . ALA A 1 101 ? 8.68 4.367 6.223 1 76.88 101 ALA A CA 1
ATOM 790 C C . ALA A 1 101 ? 8.469 5.855 6.484 1 76.88 101 ALA A C 1
ATOM 792 O O . ALA A 1 101 ? 7.418 6.266 6.977 1 76.88 101 ALA A O 1
ATOM 793 N N . HIS A 1 102 ? 9.516 6.465 6.301 1 87.19 102 HIS A N 1
ATOM 794 C CA . HIS A 1 102 ? 9.414 7.918 6.227 1 87.19 102 HIS A CA 1
ATOM 795 C C . HIS A 1 102 ? 9.375 8.391 4.777 1 87.19 102 HIS A C 1
ATOM 797 O O . HIS A 1 102 ? 10.281 8.094 3.996 1 87.19 102 HIS A O 1
ATOM 803 N N . LYS A 1 103 ? 8.344 8.992 4.566 1 86.5 103 LYS A N 1
ATOM 804 C CA . LYS A 1 103 ? 8.234 9.609 3.244 1 86.5 103 LYS A CA 1
ATOM 805 C C . LYS A 1 103 ? 8.789 11.031 3.252 1 86.5 103 LYS A C 1
ATOM 807 O O . LYS A 1 103 ? 8.469 11.82 4.145 1 86.5 103 LYS A O 1
ATOM 812 N N . GLN A 1 104 ? 9.664 11.242 2.244 1 92.44 104 GLN A N 1
ATOM 813 C CA . GLN A 1 104 ? 10.242 12.578 2.111 1 92.44 104 GLN A CA 1
ATOM 814 C C . GLN A 1 104 ? 9.57 13.359 0.985 1 92.44 104 GLN A C 1
ATOM 816 O O . GLN A 1 104 ? 9.406 12.844 -0.123 1 92.44 104 GLN A O 1
ATOM 821 N N . LEU A 1 105 ? 9.109 14.586 1.355 1 94 105 LEU A N 1
ATOM 822 C CA . LEU A 1 105 ? 8.531 15.477 0.356 1 94 105 LEU A CA 1
ATOM 823 C C . LEU A 1 105 ? 9.164 16.859 0.43 1 94 105 LEU A C 1
ATOM 825 O O . LEU A 1 105 ? 9.844 17.188 1.405 1 94 105 LEU A O 1
ATOM 829 N N . SER A 1 106 ? 8.906 17.578 -0.616 1 94.5 106 SER A N 1
ATOM 830 C CA . SER A 1 106 ? 9.344 18.969 -0.617 1 94.5 106 SER A CA 1
ATOM 831 C C . SER A 1 106 ? 8.445 19.828 0.256 1 94.5 106 SER A C 1
ATOM 833 O O . SER A 1 106 ? 7.223 19.734 0.188 1 94.5 106 SER A O 1
ATOM 835 N N . LEU A 1 107 ? 9.117 20.734 0.988 1 95.31 107 LEU A N 1
ATOM 836 C CA . LEU A 1 107 ? 8.391 21.672 1.848 1 95.31 107 LEU A CA 1
ATOM 837 C C . LEU A 1 107 ? 7.492 22.578 1.023 1 95.31 107 LEU A C 1
ATOM 839 O O . LEU A 1 107 ? 6.441 23.016 1.496 1 95.31 107 LEU A O 1
ATOM 843 N N . SER A 1 108 ? 7.855 22.828 -0.168 1 94.19 108 SER A N 1
ATOM 844 C CA . SER A 1 108 ? 7.156 23.781 -1.017 1 94.19 108 SER A CA 1
ATOM 845 C C . SER A 1 108 ? 5.754 23.297 -1.364 1 94.19 108 SER A C 1
ATOM 847 O O . SER A 1 108 ? 4.879 24.094 -1.711 1 94.19 108 SER A O 1
ATOM 849 N N . LEU A 1 109 ? 5.535 21.969 -1.331 1 96.12 109 LEU A N 1
ATOM 850 C CA . LEU A 1 109 ? 4.223 21.406 -1.625 1 96.12 109 LEU A CA 1
ATOM 851 C C . LEU A 1 109 ? 3.193 21.859 -0.602 1 96.12 109 LEU A C 1
ATOM 853 O O . LEU A 1 109 ? 1.987 21.781 -0.847 1 96.12 109 LEU A O 1
ATOM 857 N N . PHE A 1 110 ? 3.732 22.375 0.578 1 96.88 110 PHE A N 1
ATOM 858 C CA . PHE A 1 110 ? 2.834 22.672 1.688 1 96.88 110 PHE A CA 1
ATOM 859 C C . PHE A 1 110 ? 2.873 24.156 2.035 1 96.88 110 PHE A C 1
ATOM 861 O O . PHE A 1 110 ? 2.672 24.531 3.191 1 96.88 110 PHE A O 1
ATOM 868 N N . GLU A 1 111 ? 3.174 24.969 1.14 1 95.25 111 GLU A N 1
ATOM 869 C CA . GLU A 1 111 ? 3.254 26.406 1.366 1 95.25 111 GLU A CA 1
ATOM 870 C C . GLU A 1 111 ? 1.868 27.016 1.577 1 95.25 111 GLU A C 1
ATOM 872 O O . GLU A 1 111 ? 1.677 27.844 2.465 1 95.25 111 GLU A O 1
ATOM 877 N N . ASP A 1 112 ? 0.928 26.609 0.772 1 96.19 112 ASP A N 1
ATOM 878 C CA . ASP A 1 112 ? -0.437 27.109 0.863 1 96.19 112 ASP A CA 1
ATOM 879 C C . ASP A 1 112 ? -1.406 26.016 1.291 1 96.19 112 ASP A C 1
ATOM 881 O O . ASP A 1 112 ? -1.308 24.875 0.826 1 96.19 112 ASP A O 1
ATOM 885 N N . PRO A 1 113 ? -2.322 26.422 2.141 1 96.56 113 PRO A N 1
ATOM 886 C CA . PRO A 1 113 ? -3.326 25.422 2.525 1 96.56 113 PRO A CA 1
ATOM 887 C C . PRO A 1 113 ? -4.141 24.922 1.338 1 96.56 113 PRO A C 1
ATOM 889 O O . PRO A 1 113 ? -4.59 25.719 0.508 1 96.56 113 PRO A O 1
ATOM 892 N N . PRO A 1 114 ? -4.297 23.641 1.228 1 94.44 114 PRO A N 1
ATOM 893 C CA . PRO A 1 114 ? -5.09 23.094 0.121 1 94.44 114 PRO A CA 1
ATOM 894 C C . PRO A 1 114 ? -6.594 23.266 0.336 1 94.44 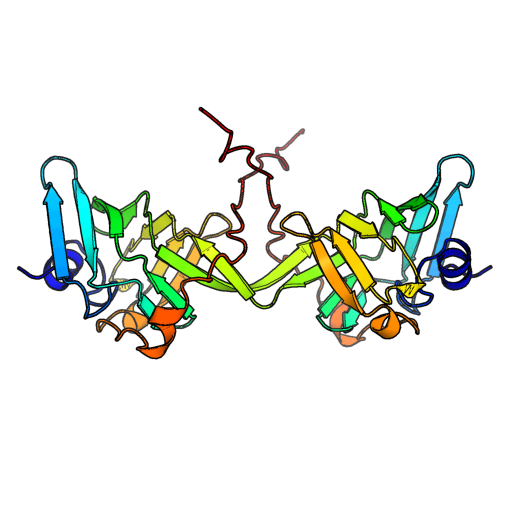114 PRO A C 1
ATOM 896 O O . PRO A 1 114 ? -7.035 23.547 1.455 1 94.44 114 PRO A O 1
ATOM 899 N N . HIS A 1 115 ? -7.332 23.109 -0.791 1 92.12 115 HIS A N 1
ATOM 900 C CA . HIS A 1 115 ? -8.789 23.062 -0.724 1 92.12 115 HIS A CA 1
ATOM 901 C C . HIS A 1 115 ? -9.281 21.609 -0.67 1 92.12 115 HIS A C 1
ATOM 903 O O . HIS A 1 115 ? -8.742 20.75 -1.349 1 92.12 115 HIS A O 1
ATOM 909 N N . CYS A 1 116 ? -10.336 21.422 0.148 1 91.06 116 CYS A N 1
ATOM 910 C CA . CYS A 1 116 ? -10.977 20.109 0.17 1 91.06 116 CYS A CA 1
ATOM 911 C C . CYS A 1 116 ? -11.773 19.875 -1.106 1 91.06 116 CYS A C 1
ATOM 913 O O . CYS A 1 116 ? -12.422 20.797 -1.617 1 91.06 116 CYS A O 1
ATOM 915 N N . ASN A 1 117 ? -11.5 18.781 -1.685 1 84.19 117 ASN A N 1
ATOM 916 C CA . ASN A 1 117 ? -12.305 18.406 -2.844 1 84.19 117 ASN A CA 1
ATOM 917 C C . ASN A 1 117 ? -13.766 18.188 -2.463 1 84.19 117 ASN A C 1
ATOM 919 O O . ASN A 1 117 ? -14.07 17.344 -1.621 1 84.19 117 ASN A O 1
ATOM 923 N N . PRO A 1 118 ? -14.625 19.047 -2.855 1 67.44 118 PRO A N 1
ATOM 924 C CA . PRO A 1 118 ? -16.031 18.953 -2.492 1 67.44 118 PRO A CA 1
ATOM 925 C C . PRO A 1 118 ? -16.609 17.562 -2.742 1 67.44 118 PRO A C 1
ATOM 927 O O . PRO A 1 118 ? -17.516 17.125 -2.027 1 67.44 118 PRO A O 1
ATOM 930 N N . ASN A 1 119 ? -16.281 16.969 -3.736 1 59.72 119 ASN A N 1
ATOM 931 C CA . ASN A 1 119 ? -16.812 15.641 -4.047 1 59.72 119 ASN A CA 1
ATOM 932 C C . ASN A 1 119 ? -16.25 14.57 -3.113 1 59.72 119 ASN A C 1
ATOM 934 O O . ASN A 1 119 ? -16.703 13.43 -3.133 1 59.72 119 ASN A O 1
ATOM 938 N N . GLY A 1 120 ? -15.188 14.898 -2.439 1 56.5 120 GLY A N 1
ATOM 939 C CA . GLY A 1 120 ? -14.594 13.914 -1.55 1 56.5 120 GLY A CA 1
ATOM 940 C C . GLY A 1 120 ? -15.406 13.68 -0.291 1 56.5 120 GLY A C 1
ATOM 941 O O . GLY A 1 120 ? -15.086 12.797 0.502 1 56.5 120 GLY A O 1
ATOM 942 N N . LYS A 1 121 ? -16.25 14.719 0.047 1 52.72 121 LYS A N 1
ATOM 943 C CA . LYS A 1 121 ? -17.062 14.602 1.255 1 52.72 121 LYS A CA 1
ATOM 944 C C . LYS A 1 121 ? -17.797 13.266 1.301 1 52.72 121 LYS A C 1
ATOM 946 O O . LYS A 1 121 ? -18.031 12.711 2.379 1 52.72 121 LYS A O 1
ATOM 951 N N . ASN A 1 122 ? -18.312 12.906 0.178 1 43.84 122 ASN A N 1
ATOM 952 C CA . ASN A 1 122 ? -19.078 11.664 0.182 1 43.84 122 ASN A CA 1
ATOM 953 C C . ASN A 1 122 ? -18.188 10.453 0.428 1 43.84 122 ASN A C 1
ATOM 955 O O . ASN A 1 122 ? -18.609 9.312 0.249 1 43.84 122 ASN A O 1
ATOM 959 N N . SER A 1 123 ? -17.031 10.703 0.435 1 42.75 123 SER A N 1
ATOM 960 C CA . SER A 1 123 ? -16.156 9.539 0.496 1 42.75 123 SER A CA 1
ATOM 961 C C . SER A 1 123 ? -16.141 8.938 1.895 1 42.75 123 SER A C 1
ATOM 963 O O . SER A 1 123 ? -15.25 9.242 2.699 1 42.75 123 SER A O 1
ATOM 965 N N . SER A 1 124 ? -17.188 9.086 2.658 1 39.81 124 SER A N 1
ATOM 966 C CA . SER A 1 124 ? -17.312 8.305 3.887 1 39.81 124 SER A CA 1
ATOM 967 C C . SER A 1 124 ? -16.672 6.93 3.734 1 39.81 124 SER A C 1
ATOM 969 O O . SER A 1 124 ? -16.375 6.266 4.727 1 39.81 124 SER A O 1
ATOM 971 N N . SER A 1 125 ? -16.953 6.363 2.633 1 36.16 125 SER A N 1
ATOM 972 C CA . SER A 1 125 ? -16.672 4.941 2.514 1 36.16 125 SER A CA 1
ATOM 973 C C . SER A 1 125 ? -15.164 4.691 2.439 1 36.16 125 SER A C 1
ATOM 975 O O . SER A 1 125 ? -14.711 3.811 1.706 1 36.16 125 SER A O 1
ATOM 977 N N . LEU A 1 126 ? -14.477 5.68 2.656 1 40.31 126 LEU A N 1
ATOM 978 C CA . LEU A 1 126 ? -13.047 5.387 2.545 1 40.31 126 LEU A CA 1
ATOM 979 C C . LEU A 1 126 ? -12.633 4.312 3.543 1 40.31 126 LEU A C 1
ATOM 981 O O . LEU A 1 126 ? -12.008 4.613 4.559 1 40.31 126 LEU A O 1
ATOM 985 N N . TYR A 1 127 ? -13.625 3.562 4.062 1 35.28 127 TYR A N 1
ATOM 986 C CA . TYR A 1 127 ? -13.195 2.434 4.879 1 35.28 127 TYR A CA 1
ATOM 987 C C . TYR A 1 127 ? -11.977 1.753 4.262 1 35.28 127 TYR A C 1
ATOM 989 O O . TYR A 1 127 ? -12.117 0.765 3.537 1 35.28 127 TYR A O 1
ATOM 997 N N . SER A 1 128 ? -11.328 2.439 3.373 1 34.53 128 SER A N 1
ATOM 998 C CA . SER A 1 128 ? -10.211 1.698 2.795 1 34.53 128 SER A CA 1
ATOM 999 C C . SER A 1 128 ? -9.328 1.095 3.883 1 34.53 128 SER A C 1
ATOM 1001 O O . SER A 1 128 ? -9.336 1.558 5.023 1 34.53 128 SER A O 1
ATOM 1003 N N . ILE A 1 129 ? -8.719 -0.001 3.584 1 35.97 129 ILE A N 1
ATOM 1004 C CA . ILE A 1 129 ? -7.789 -0.918 4.242 1 35.97 129 ILE A CA 1
ATOM 1005 C C . ILE A 1 129 ? -6.652 -0.13 4.887 1 35.97 129 ILE A C 1
ATOM 1007 O O . ILE A 1 129 ? -5.852 0.5 4.191 1 35.97 129 ILE A O 1
ATOM 1011 N N . LEU A 1 130 ? -7.043 0.588 5.941 1 35.97 130 LEU A N 1
ATOM 1012 C CA . LEU A 1 130 ? -5.922 1.087 6.727 1 35.97 130 LEU A CA 1
ATOM 1013 C C . LEU A 1 130 ? -4.902 -0.02 6.984 1 35.97 130 LEU A C 1
ATOM 1015 O O . LEU A 1 130 ? -5.238 -1.051 7.57 1 35.97 130 LEU A O 1
ATOM 1019 N N . VAL A 1 131 ? -3.893 -0.068 6.23 1 35.78 131 VAL A N 1
ATOM 1020 C CA . VAL A 1 131 ? -2.775 -0.982 6.445 1 35.78 131 VAL A CA 1
ATOM 1021 C C . VAL A 1 131 ? -1.982 -0.547 7.676 1 35.78 131 VAL A C 1
ATOM 1023 O O . VAL A 1 131 ? -1.531 0.598 7.758 1 35.78 131 VAL A O 1
ATOM 1026 N N . VAL A 1 132 ? -2.355 -1.073 8.812 1 32.91 132 VAL A N 1
ATOM 1027 C CA . VAL A 1 132 ? -1.51 -0.857 9.984 1 32.91 132 VAL A CA 1
ATOM 1028 C C . VAL A 1 132 ? -0.189 -1.604 9.812 1 32.91 132 VAL A C 1
ATOM 1030 O O . VAL A 1 132 ? -0.178 -2.818 9.594 1 32.91 132 VAL A O 1
ATOM 1033 N N . ILE A 1 133 ? 0.818 -0.855 9.508 1 31.42 133 ILE A N 1
ATOM 1034 C CA . ILE A 1 133 ? 2.186 -1.354 9.43 1 31.42 133 ILE A CA 1
ATOM 1035 C C . ILE A 1 133 ? 2.684 -1.708 10.828 1 31.42 133 ILE A C 1
ATOM 1037 O O . ILE A 1 133 ? 2.697 -0.858 11.727 1 31.42 133 ILE A O 1
ATOM 1041 N N . VAL A 1 134 ? 2.576 -2.92 11.297 1 29.86 134 VAL A N 1
ATOM 1042 C CA . VAL A 1 134 ? 3.256 -3.35 12.516 1 29.86 134 VAL A CA 1
ATOM 1043 C C . VAL A 1 134 ? 4.742 -3.553 12.234 1 29.86 134 VAL A C 1
ATOM 1045 O O . VAL A 1 134 ? 5.113 -4.195 11.25 1 29.86 134 VAL A O 1
ATOM 1048 N N . GLU A 1 135 ? 5.578 -2.68 12.727 1 29.75 135 GLU A N 1
ATOM 1049 C CA . GLU A 1 135 ? 7.023 -2.857 12.797 1 29.75 135 GLU A CA 1
ATOM 1050 C C . GLU A 1 135 ? 7.383 -4.234 13.352 1 29.75 135 GLU A C 1
ATOM 1052 O O . GLU A 1 135 ? 7.035 -4.566 14.484 1 29.75 135 GLU A O 1
ATOM 1057 N N . SER A 1 136 ? 7.215 -5.301 12.75 1 28.3 136 SER A N 1
ATOM 1058 C CA . SER A 1 136 ? 7.867 -6.496 13.273 1 28.3 136 SER A CA 1
ATOM 1059 C C . SER A 1 136 ? 9.383 -6.324 13.32 1 28.3 136 SER A C 1
ATOM 1061 O O . SER A 1 136 ? 9.984 -5.832 12.359 1 28.3 136 SER A O 1
ATOM 1063 N N . ASP A 1 137 ? 10.039 -6.195 14.562 1 30 137 ASP A N 1
ATOM 1064 C CA . ASP A 1 137 ? 11.391 -6.648 14.875 1 30 137 ASP A CA 1
ATOM 1065 C C . ASP A 1 137 ? 11.703 -7.965 14.164 1 30 137 ASP A C 1
ATOM 1067 O O . ASP A 1 137 ? 12.625 -8.688 14.57 1 30 137 ASP A O 1
ATOM 1071 N N . LEU A 1 138 ? 11.023 -8.523 13.344 1 27.64 138 LEU A N 1
ATOM 1072 C CA . LEU A 1 138 ? 11.359 -9.875 12.906 1 27.64 138 LEU A CA 1
ATOM 1073 C C . LEU A 1 138 ? 12.734 -9.898 12.242 1 27.64 138 LEU A C 1
ATOM 1075 O O . LEU A 1 138 ? 13.352 -10.961 12.117 1 27.64 138 LEU A O 1
ATOM 1079 N N . PHE A 1 139 ? 13.258 -9.023 11.438 1 27.38 139 PHE A N 1
ATOM 1080 C CA . PHE A 1 139 ? 14.602 -9.43 11.039 1 27.38 139 PHE A CA 1
ATOM 1081 C C . PHE A 1 139 ? 15.617 -9.055 12.109 1 27.38 139 PHE A C 1
ATOM 1083 O O . PHE A 1 139 ? 16.125 -7.93 12.125 1 27.38 139 PHE A O 1
ATOM 1090 N N . GLY A 1 140 ? 15.352 -9.102 13.422 1 24.94 140 GLY A N 1
ATOM 1091 C CA . GLY A 1 140 ? 16.516 -9.125 14.289 1 24.94 140 GLY A CA 1
ATOM 1092 C C . GLY A 1 140 ? 17.562 -10.133 13.852 1 24.94 140 GLY A C 1
ATOM 1093 O O . GLY A 1 140 ? 17.25 -11.078 13.117 1 24.94 140 GLY A O 1
ATOM 1094 N N . ASN A 1 141 ? 18.875 -9.836 14.141 1 24.78 141 ASN A N 1
ATOM 1095 C CA . ASN A 1 141 ? 20.203 -10.422 14.219 1 24.78 141 ASN A CA 1
ATOM 1096 C C . ASN A 1 141 ? 20.172 -11.781 14.914 1 24.78 141 ASN A C 1
ATOM 1098 O O . ASN A 1 141 ? 20 -11.859 16.125 1 24.78 141 ASN A O 1
ATOM 1102 N N . GLU A 1 142 ? 19.391 -12.766 14.805 1 22.94 142 GLU A N 1
ATOM 1103 C CA . GLU A 1 142 ? 20.109 -13.883 15.43 1 22.94 142 GLU A CA 1
ATOM 1104 C C . GLU A 1 142 ? 21.406 -14.18 14.688 1 22.94 142 GLU A C 1
ATOM 1106 O O . GLU A 1 142 ? 21.375 -14.594 13.523 1 22.94 142 GLU A O 1
ATOM 1111 N N . MET A 1 143 ? 22.484 -13.188 14.586 1 17.92 143 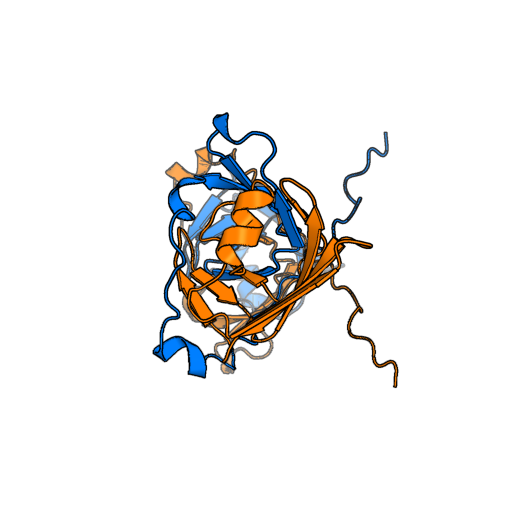MET A N 1
ATOM 1112 C CA . MET A 1 143 ? 23.719 -13.836 15.047 1 17.92 143 MET A CA 1
ATOM 1113 C C . MET A 1 143 ? 23.719 -13.969 16.562 1 17.92 143 MET A C 1
ATOM 1115 O O . MET A 1 143 ? 23.219 -13.094 17.266 1 17.92 143 MET A O 1
ATOM 1119 N N . MET B 1 1 ? -5.09 34.062 16.266 1 92.56 1 MET B N 1
ATOM 1120 C CA . MET B 1 1 ? -4.094 33.406 15.438 1 92.56 1 MET B CA 1
ATOM 1121 C C . MET B 1 1 ? -4.699 32.188 14.742 1 92.56 1 MET B C 1
ATOM 1123 O O . MET B 1 1 ? -5.449 31.422 15.359 1 92.56 1 MET B O 1
ATOM 1127 N N . SER B 1 2 ? -4.469 32.062 13.445 1 96.56 2 SER B N 1
ATOM 1128 C CA . SER B 1 2 ? -5.02 30.891 12.75 1 96.56 2 SER B CA 1
ATOM 1129 C C . SER B 1 2 ? -4.172 29.641 13 1 96.56 2 SER B C 1
ATOM 1131 O O . SER B 1 2 ? -3.033 29.75 13.461 1 96.56 2 SER B O 1
ATOM 1133 N N . ILE B 1 3 ? -4.734 28.609 12.766 1 98.06 3 ILE B N 1
ATOM 1134 C CA . ILE B 1 3 ? -3.982 27.375 12.93 1 98.06 3 ILE B CA 1
ATOM 1135 C C . ILE B 1 3 ? -2.799 27.359 11.969 1 98.06 3 ILE B C 1
ATOM 1137 O O . ILE B 1 3 ? -1.727 26.844 12.305 1 98.06 3 ILE B O 1
ATOM 1141 N N . HIS B 1 4 ? -2.918 27.922 10.82 1 98.38 4 HIS B N 1
ATOM 1142 C CA . HIS B 1 4 ? -1.842 27.969 9.836 1 98.38 4 HIS B CA 1
ATOM 1143 C C . HIS B 1 4 ? -0.69 28.844 10.328 1 98.38 4 HIS B C 1
ATOM 1145 O O . HIS B 1 4 ? 0.478 28.484 10.164 1 98.38 4 HIS B O 1
ATOM 1151 N N . ASP B 1 5 ? -1.052 29.906 10.953 1 97.94 5 ASP B N 1
ATOM 1152 C CA . ASP B 1 5 ? -0.045 30.766 11.57 1 97.94 5 ASP B CA 1
ATOM 1153 C C . ASP B 1 5 ? 0.667 30.031 12.711 1 97.94 5 ASP B C 1
ATOM 1155 O O . ASP B 1 5 ? 1.877 30.188 12.891 1 97.94 5 ASP B O 1
ATOM 1159 N N . LEU B 1 6 ? -0.164 29.344 13.445 1 98.31 6 LEU B N 1
ATOM 1160 C CA . LEU B 1 6 ? 0.43 28.594 14.547 1 98.31 6 LEU B CA 1
ATOM 1161 C C . LEU B 1 6 ? 1.466 27.609 14.031 1 98.31 6 LEU B C 1
ATOM 1163 O O . LEU B 1 6 ? 2.572 27.516 14.57 1 98.31 6 LEU B O 1
ATOM 1167 N N . LEU B 1 7 ? 1.142 26.781 12.992 1 98.25 7 LEU B N 1
ATOM 1168 C CA . LEU B 1 7 ? 2.064 25.812 12.414 1 98.25 7 LEU B CA 1
ATOM 1169 C C . LEU B 1 7 ? 3.357 26.484 11.969 1 98.25 7 LEU B C 1
ATOM 1171 O O . LEU B 1 7 ? 4.449 26.016 12.281 1 98.25 7 LEU B O 1
ATOM 1175 N N . LYS B 1 8 ? 3.178 27.594 11.32 1 97.25 8 LYS B N 1
ATOM 1176 C CA . LYS B 1 8 ? 4.344 28.344 10.852 1 97.25 8 LYS B CA 1
ATOM 1177 C C . LYS B 1 8 ? 5.227 28.766 12.023 1 97.25 8 LYS B C 1
ATOM 1179 O O . LYS B 1 8 ? 6.449 28.656 11.961 1 97.25 8 LYS B O 1
ATOM 1184 N N . SER B 1 9 ? 4.617 29.234 13.023 1 96.94 9 SER B N 1
ATOM 1185 C CA . SER B 1 9 ? 5.359 29.703 14.188 1 96.94 9 SER B CA 1
ATOM 1186 C C . SER B 1 9 ? 6.102 28.562 14.867 1 96.94 9 SER B C 1
ATOM 1188 O O . SER B 1 9 ? 7.086 28.797 15.57 1 96.94 9 SER B O 1
ATOM 1190 N N . LYS B 1 10 ? 5.637 27.406 14.648 1 97.38 10 LYS B N 1
ATOM 1191 C CA . LYS B 1 10 ? 6.262 26.234 15.258 1 97.38 10 LYS B CA 1
ATOM 1192 C C . LYS B 1 10 ? 7.191 25.531 14.273 1 97.38 10 LYS B C 1
ATOM 1194 O O . LYS B 1 10 ? 7.547 24.359 14.469 1 97.38 10 LYS B O 1
ATOM 1199 N N . GLY B 1 11 ? 7.488 26.172 13.18 1 96.81 11 GLY B N 1
ATOM 1200 C CA . GLY B 1 11 ? 8.484 25.656 12.258 1 96.81 11 GLY B CA 1
ATOM 1201 C C . GLY B 1 11 ? 7.922 24.672 11.258 1 96.81 11 GLY B C 1
ATOM 1202 O O . GLY B 1 11 ? 8.664 23.891 10.656 1 96.81 11 GLY B O 1
ATOM 1203 N N . LEU B 1 12 ? 6.668 24.547 11.133 1 98.06 12 LEU B N 1
ATOM 1204 C CA . LEU B 1 12 ? 6 23.703 10.156 1 98.06 12 LEU B CA 1
ATOM 1205 C C . LEU B 1 12 ? 5.414 24.547 9.023 1 98.06 12 LEU B C 1
ATOM 1207 O O . LEU B 1 12 ? 5.172 25.734 9.188 1 98.06 12 LEU B O 1
ATOM 1211 N N . PRO B 1 13 ? 5.266 23.938 7.859 1 97.12 13 PRO B N 1
ATOM 1212 C CA . PRO B 1 13 ? 4.746 24.75 6.754 1 97.12 13 PRO B CA 1
ATOM 1213 C C . PRO B 1 13 ? 3.311 25.219 6.988 1 97.12 13 PRO B C 1
ATOM 1215 O O . PRO B 1 13 ? 2.508 24.484 7.57 1 97.12 13 PRO B O 1
ATOM 1218 N N . TYR B 1 14 ? 3.014 26.328 6.426 1 96.75 14 TYR B N 1
ATOM 1219 C CA . TYR B 1 14 ? 1.748 27.047 6.574 1 96.75 14 TYR B CA 1
ATOM 1220 C C . TYR B 1 14 ? 0.586 26.203 6.055 1 96.75 14 TYR B C 1
ATOM 1222 O O . TYR B 1 14 ? -0.5 26.203 6.637 1 96.75 14 TYR B O 1
ATOM 1230 N N . GLY B 1 15 ? 0.816 25.391 5.031 1 97.25 15 GLY B N 1
ATOM 1231 C CA . GLY B 1 15 ? -0.268 24.75 4.305 1 97.25 15 GLY B CA 1
ATOM 1232 C C . GLY B 1 15 ? -0.407 23.266 4.621 1 97.25 15 GLY B C 1
ATOM 1233 O O . GLY B 1 15 ? -0.917 22.5 3.807 1 97.25 15 GLY B O 1
ATOM 1234 N N . LEU B 1 16 ? 0.02 22.797 5.738 1 97.38 16 LEU B N 1
ATOM 1235 C CA . LEU B 1 16 ? -0.049 21.391 6.117 1 97.38 16 LEU B CA 1
ATOM 1236 C C . LEU B 1 16 ? -1.496 20.953 6.32 1 97.38 16 LEU B C 1
ATOM 1238 O O . LEU B 1 16 ? -1.822 19.781 6.148 1 97.38 16 LEU B O 1
ATOM 1242 N N . LEU B 1 17 ? -2.391 21.859 6.785 1 97.5 17 LEU B N 1
ATOM 1243 C CA . LEU B 1 17 ? -3.805 21.578 7.004 1 97.5 17 LEU B CA 1
ATOM 1244 C C . LEU B 1 17 ? -4.672 22.312 5.992 1 97.5 17 LEU B C 1
ATOM 1246 O O . LEU B 1 17 ? -4.266 23.359 5.465 1 97.5 17 LEU B O 1
ATOM 1250 N N . PRO B 1 18 ? -5.809 21.812 5.727 1 95.69 18 PRO B N 1
ATOM 1251 C CA . PRO B 1 18 ? -6.652 22.438 4.711 1 95.69 18 PRO B CA 1
ATOM 1252 C C . PRO B 1 18 ? -7.219 23.781 5.16 1 95.69 18 PRO B C 1
ATOM 1254 O O . PRO B 1 18 ? -7.199 24.094 6.355 1 95.69 18 PRO B O 1
ATOM 1257 N N . LYS B 1 19 ? -7.691 24.5 4.137 1 94.06 19 LYS B N 1
ATOM 1258 C CA . LYS B 1 19 ? -8.297 25.812 4.379 1 94.06 19 LYS B CA 1
ATOM 1259 C C . LYS B 1 19 ? -9.578 25.672 5.199 1 94.06 19 LYS B C 1
ATOM 1261 O O . LYS B 1 19 ? -9.945 26.594 5.93 1 94.06 19 LYS B O 1
ATOM 1266 N N . GLU B 1 20 ? -10.18 24.5 5.227 1 92.25 20 GLU B N 1
ATOM 1267 C CA . GLU B 1 20 ? -11.508 24.297 5.789 1 92.25 20 GLU B CA 1
ATOM 1268 C C . GLU B 1 20 ? -11.438 23.969 7.277 1 92.25 20 GLU B C 1
ATOM 1270 O O . GLU B 1 20 ? -12.391 23.438 7.855 1 92.25 20 GLU B O 1
ATOM 1275 N N . VAL B 1 21 ? -10.406 24.312 7.859 1 96.81 21 VAL B N 1
ATOM 1276 C CA . VAL B 1 21 ? -10.328 24.141 9.305 1 96.81 21 VAL B CA 1
ATOM 1277 C C . VAL B 1 21 ? -11.312 25.094 9.992 1 96.81 21 VAL B C 1
ATOM 1279 O O . VAL B 1 21 ? -11.289 26.297 9.758 1 96.81 21 VAL B O 1
ATOM 1282 N N . LYS B 1 22 ? -12.156 24.531 10.805 1 96.94 22 LYS B N 1
ATOM 1283 C CA . LYS B 1 22 ? -13.18 25.297 11.508 1 96.94 22 LYS B CA 1
ATOM 1284 C C . LYS B 1 22 ? -12.617 25.938 12.781 1 96.94 22 LYS B C 1
ATOM 1286 O O . LYS B 1 22 ? -12.859 27.109 13.055 1 96.94 22 LYS B O 1
ATOM 1291 N N . SER B 1 23 ? -11.977 25.172 13.539 1 98.25 23 SER B N 1
ATOM 1292 C CA . SER B 1 23 ? -11.383 25.641 14.797 1 98.25 23 SER B CA 1
ATOM 1293 C C . SER B 1 23 ? -10.273 24.703 15.266 1 98.25 23 SER B C 1
ATOM 1295 O O . SER B 1 23 ? -10.078 23.625 14.703 1 98.25 23 SER B O 1
ATOM 1297 N N . TYR B 1 24 ? -9.547 25.203 16.25 1 98.69 24 TYR B N 1
ATOM 1298 C CA . TYR B 1 24 ? -8.531 24.344 16.859 1 98.69 24 TYR B CA 1
ATOM 1299 C C . TYR B 1 24 ? -8.328 24.719 18.328 1 98.69 24 TYR B C 1
ATOM 1301 O O . TYR B 1 24 ? -8.719 25.797 18.766 1 98.69 24 TYR B O 1
ATOM 1309 N N . ASN B 1 25 ? -7.848 23.734 19.078 1 98.56 25 ASN B N 1
ATOM 1310 C CA . ASN B 1 25 ? -7.363 23.906 20.453 1 98.56 25 ASN B CA 1
ATOM 1311 C C . ASN B 1 25 ? -5.902 23.5 20.594 1 98.56 25 ASN B C 1
ATOM 1313 O O . ASN B 1 25 ? -5.496 22.453 20.062 1 98.56 25 ASN B O 1
ATOM 1317 N N . TYR B 1 26 ? -5.203 24.406 21.219 1 98.56 26 TYR B N 1
ATOM 1318 C CA . TYR B 1 26 ? -3.797 24.094 21.453 1 98.56 26 TYR B CA 1
ATOM 1319 C C . TYR B 1 26 ? -3.412 24.391 22.906 1 98.56 26 TYR B C 1
ATOM 1321 O O . TYR B 1 26 ? -3.629 25.5 23.406 1 98.56 26 TYR B O 1
ATOM 1329 N N . SER B 1 27 ? -2.859 23.328 23.484 1 98.06 27 SER B N 1
ATOM 1330 C CA . SER B 1 27 ? -2.34 23.484 24.828 1 98.06 27 SER B CA 1
ATOM 1331 C C . SER B 1 27 ? -0.829 23.688 24.828 1 98.06 27 SER B C 1
ATOM 1333 O O . SER B 1 27 ? -0.071 22.75 24.594 1 98.06 27 SER B O 1
ATOM 1335 N N . SER B 1 28 ? -0.403 24.922 25.125 1 94.88 28 SER B N 1
ATOM 1336 C CA . SER B 1 28 ? 1.03 25.203 25.172 1 94.88 28 SER B CA 1
ATOM 1337 C C . SER B 1 28 ? 1.695 24.484 26.344 1 94.88 28 SER B C 1
ATOM 1339 O O . SER B 1 28 ? 2.918 24.312 26.359 1 94.88 28 SER B O 1
ATOM 1341 N N . THR B 1 29 ? 0.883 24.078 27.25 1 96.06 29 THR B N 1
ATOM 1342 C CA . THR B 1 29 ? 1.402 23.422 28.453 1 96.06 29 THR B CA 1
ATOM 1343 C C . THR B 1 29 ? 1.86 22 28.125 1 96.06 29 THR B C 1
ATOM 1345 O O . THR B 1 29 ? 2.955 21.594 28.516 1 96.06 29 THR B O 1
ATOM 1348 N N . ASN B 1 30 ? 1.056 21.312 27.391 1 96.94 30 ASN B N 1
ATOM 1349 C CA . ASN B 1 30 ? 1.427 19.922 27.141 1 96.94 30 ASN B CA 1
ATOM 1350 C C . ASN B 1 30 ? 1.673 19.672 25.656 1 96.94 30 ASN B C 1
ATOM 1352 O O . ASN B 1 30 ? 2.057 18.578 25.25 1 96.94 30 ASN B O 1
ATOM 1356 N N . GLY B 1 31 ? 1.397 20.641 24.844 1 98.12 31 GLY B N 1
ATOM 1357 C CA . GLY B 1 31 ? 1.707 20.547 23.422 1 98.12 31 GLY B CA 1
ATOM 1358 C C . GLY B 1 31 ? 0.594 19.922 22.609 1 98.12 31 GLY B C 1
ATOM 1359 O O . GLY B 1 31 ? 0.729 19.734 21.391 1 98.12 31 GLY B O 1
ATOM 1360 N N . LEU B 1 32 ? -0.522 19.562 23.266 1 98.75 32 LEU B N 1
ATOM 1361 C CA . LEU B 1 32 ? -1.62 18.891 22.594 1 98.75 32 LEU B CA 1
ATOM 1362 C C . LEU B 1 32 ? -2.338 19.828 21.641 1 98.75 32 LEU B C 1
ATOM 1364 O O . LEU B 1 32 ? -2.727 20.938 22.031 1 98.75 32 LEU B O 1
ATOM 1368 N N . LEU B 1 33 ? -2.447 19.406 20.391 1 98.81 33 LEU B N 1
ATOM 1369 C CA . LEU B 1 33 ? -3.16 20.141 19.359 1 98.81 33 LEU B CA 1
ATOM 1370 C C . LEU B 1 33 ? -4.371 19.359 18.875 1 98.81 33 LEU B C 1
ATOM 1372 O O . LEU B 1 33 ? -4.246 18.188 18.5 1 98.81 33 LEU B O 1
ATOM 1376 N N . GLU B 1 34 ? -5.508 19.938 18.922 1 98.88 34 GLU B N 1
ATOM 1377 C CA . GLU B 1 34 ? -6.742 19.391 18.359 1 98.88 34 GLU B CA 1
ATOM 1378 C C . GLU B 1 34 ? -7.297 20.297 17.25 1 98.88 34 GLU B C 1
ATOM 1380 O O . GLU B 1 34 ? -7.371 21.516 17.422 1 98.88 34 GLU B O 1
ATOM 1385 N N . VAL B 1 35 ? -7.645 19.703 16.172 1 98.69 35 VAL B N 1
ATOM 1386 C CA . VAL B 1 35 ? -8.125 20.469 15.023 1 98.69 35 VAL B CA 1
ATOM 1387 C C . VAL B 1 35 ? -9.492 19.953 14.594 1 98.69 35 VAL B C 1
ATOM 1389 O O . VAL B 1 35 ? -9.719 18.734 14.531 1 98.69 35 VAL B O 1
ATOM 1392 N N . TYR B 1 36 ? -10.383 20.844 14.297 1 98.12 36 TYR B N 1
ATOM 1393 C CA . TYR B 1 36 ? -11.75 20.516 13.891 1 98.12 36 TYR B CA 1
ATOM 1394 C C . TYR B 1 36 ? -12.055 21.062 12.508 1 98.12 36 TYR B C 1
ATOM 1396 O O . TYR B 1 36 ? -11.883 22.266 12.258 1 98.12 36 TYR B O 1
ATOM 1404 N N . LEU B 1 37 ? -12.484 20.188 11.609 1 95 37 LEU B N 1
ATOM 1405 C CA . LEU B 1 37 ? -12.953 20.594 10.289 1 95 37 LEU B CA 1
ATOM 1406 C C . LEU B 1 37 ? -14.477 20.5 10.203 1 95 37 LEU B C 1
ATOM 1408 O O . LEU B 1 37 ? -15.117 19.859 11.039 1 95 37 LEU B O 1
ATOM 1412 N N . ASP B 1 38 ? -15 21.234 9.25 1 90.06 38 ASP B N 1
ATOM 1413 C CA . ASP B 1 38 ? -16.438 21.141 9.047 1 90.06 38 ASP B CA 1
ATOM 1414 C C . ASP B 1 38 ? -16.844 19.75 8.57 1 90.06 38 ASP B C 1
ATOM 1416 O O . ASP B 1 38 ? -18 19.344 8.758 1 90.06 38 ASP B O 1
ATOM 1420 N N . GLY B 1 39 ? -16.031 18.938 8.055 1 89.62 39 GLY B N 1
ATOM 1421 C CA . GLY B 1 39 ? -16.172 17.578 7.535 1 89.62 39 GLY B CA 1
ATOM 1422 C C . GLY B 1 39 ? -14.867 16.984 7.043 1 89.62 39 GLY B C 1
ATOM 1423 O O . GLY B 1 39 ? -13.852 17.688 6.984 1 89.62 39 GLY B O 1
ATOM 1424 N N . PRO B 1 40 ? -14.969 15.688 6.855 1 91.75 40 PRO B N 1
ATOM 1425 C CA . PRO B 1 40 ? -13.758 15.102 6.273 1 91.75 40 PRO B CA 1
ATOM 1426 C C . PRO B 1 40 ? -13.328 15.797 4.988 1 91.75 40 PRO B C 1
ATOM 1428 O O . PRO B 1 40 ? -14.148 16.406 4.305 1 91.75 40 PRO B O 1
ATOM 1431 N N . CYS B 1 41 ? -12.047 15.742 4.742 1 91.5 41 CYS B N 1
ATOM 1432 C CA . CYS B 1 41 ? -11.5 16.484 3.613 1 91.5 41 CYS B CA 1
ATOM 1433 C C . CYS B 1 41 ? -10.57 15.602 2.785 1 91.5 41 CYS B C 1
ATOM 1435 O O . CYS B 1 41 ? -9.609 15.039 3.311 1 91.5 41 CYS B O 1
ATOM 1437 N N . LEU B 1 42 ? -10.93 15.414 1.542 1 91.69 42 LEU B N 1
ATOM 1438 C CA . LEU B 1 42 ? -10.039 14.82 0.556 1 91.69 42 LEU B CA 1
ATOM 1439 C C . LEU B 1 42 ? -9.312 15.898 -0.24 1 91.69 42 LEU B C 1
ATOM 1441 O O . LEU B 1 42 ? -9.938 16.844 -0.734 1 91.69 42 LEU B O 1
ATOM 1445 N N . THR B 1 43 ? -8.031 15.812 -0.252 1 91.56 43 THR B N 1
ATOM 1446 C CA . THR B 1 43 ? -7.266 16.797 -1.006 1 91.56 43 THR B CA 1
ATOM 1447 C C . THR B 1 43 ? -6.051 16.156 -1.664 1 91.56 43 THR B C 1
ATOM 1449 O O . THR B 1 43 ? -5.875 14.938 -1.593 1 91.56 43 THR B O 1
ATOM 1452 N N . LYS B 1 44 ? -5.285 17 -2.371 1 90 44 LYS B N 1
ATOM 1453 C CA . LYS B 1 44 ? -4.125 16.5 -3.096 1 90 44 LYS B CA 1
ATOM 1454 C C . LYS B 1 44 ? -2.924 17.422 -2.938 1 90 44 LYS B C 1
ATOM 1456 O O . LYS B 1 44 ? -3.049 18.641 -3.111 1 90 44 LYS B O 1
ATOM 1461 N N . PHE B 1 45 ? -1.772 16.875 -2.555 1 90.5 45 PHE B N 1
ATOM 1462 C CA . PHE B 1 45 ? -0.469 17.516 -2.656 1 90.5 45 PHE B CA 1
ATOM 1463 C C . PHE B 1 45 ? 0.352 16.906 -3.785 1 90.5 45 PHE B C 1
ATOM 1465 O O . PHE B 1 45 ? 0.04 17.094 -4.961 1 90.5 45 PHE B O 1
ATOM 1472 N N . ASP B 1 46 ? 1.277 16.016 -3.361 1 81.88 46 ASP B N 1
ATOM 1473 C CA . ASP B 1 46 ? 1.931 15.148 -4.328 1 81.88 46 ASP B CA 1
ATOM 1474 C C . ASP B 1 46 ? 1.111 13.875 -4.559 1 81.88 46 ASP B C 1
ATOM 1476 O O . ASP B 1 46 ? 0.992 13.406 -5.695 1 81.88 46 ASP B O 1
ATOM 1480 N N . THR B 1 47 ? 0.524 13.43 -3.414 1 84.38 47 THR B N 1
ATOM 1481 C CA . THR B 1 47 ? -0.414 12.312 -3.408 1 84.38 47 THR B CA 1
ATOM 1482 C C . THR B 1 47 ? -1.729 12.719 -2.748 1 84.38 47 THR B C 1
ATOM 1484 O O . THR B 1 47 ? -1.831 13.797 -2.164 1 84.38 47 THR B O 1
ATOM 1487 N N . ILE B 1 48 ? -2.693 11.891 -2.902 1 8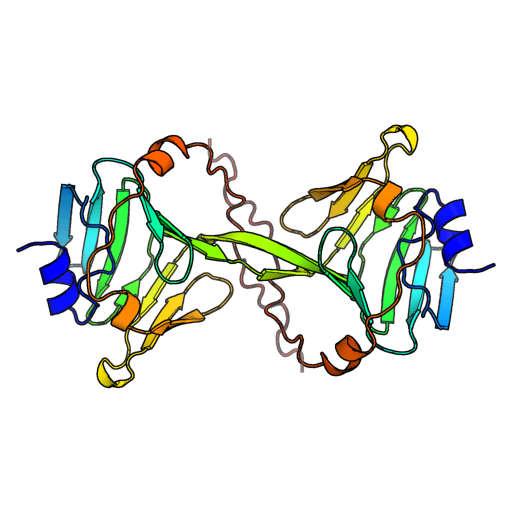7.44 48 ILE B N 1
ATOM 1488 C CA . ILE B 1 48 ? -3.984 12.172 -2.283 1 87.44 48 ILE B CA 1
ATOM 1489 C C . ILE B 1 48 ? -3.865 12.047 -0.765 1 87.44 48 ILE B C 1
ATOM 1491 O O . ILE B 1 48 ? -3.211 11.133 -0.258 1 87.44 48 ILE B O 1
ATOM 1495 N N . ALA B 1 49 ? -4.457 13.008 -0.114 1 91.38 49 ALA B N 1
ATOM 1496 C CA . ALA B 1 49 ? -4.504 13.055 1.346 1 91.38 49 ALA B CA 1
ATOM 1497 C C . ALA B 1 49 ? -5.941 13.156 1.846 1 91.38 49 ALA B C 1
ATOM 1499 O O . ALA B 1 49 ? -6.793 13.758 1.187 1 91.38 49 ALA B O 1
ATOM 1500 N N . PHE B 1 50 ? -6.137 12.492 3.014 1 92.06 50 PHE B N 1
ATOM 1501 C CA . PHE B 1 50 ? -7.453 12.508 3.645 1 92.06 50 PHE B CA 1
ATOM 1502 C C . PHE B 1 50 ? -7.352 12.953 5.098 1 92.06 50 PHE B C 1
ATOM 1504 O O . PHE B 1 50 ? -6.594 12.375 5.879 1 92.06 50 PHE B O 1
ATOM 1511 N N . TYR B 1 51 ? -8.109 13.992 5.352 1 93.69 51 TYR B N 1
ATOM 1512 C CA . TYR B 1 51 ? -8.242 14.477 6.723 1 93.69 51 TYR B CA 1
ATOM 1513 C C . TYR B 1 51 ? -9.617 14.133 7.293 1 93.69 51 TYR B C 1
ATOM 1515 O O . TYR B 1 51 ? -10.641 14.445 6.691 1 93.69 51 TYR B O 1
ATOM 1523 N N . GLU B 1 52 ? -9.531 13.484 8.414 1 92.5 52 GLU B N 1
ATOM 1524 C CA . GLU B 1 52 ? -10.789 13.336 9.141 1 92.5 52 GLU B CA 1
ATOM 1525 C C . GLU B 1 52 ? -11.289 14.672 9.68 1 92.5 52 GLU B C 1
ATOM 1527 O O . GLU B 1 52 ? -10.555 15.664 9.656 1 92.5 52 GLU B O 1
ATOM 1532 N N . SER B 1 53 ? -12.562 14.648 10.18 1 94.06 53 SER B N 1
ATOM 1533 C CA . SER B 1 53 ? -13.141 15.891 10.688 1 94.06 53 SER B CA 1
ATOM 1534 C C . SER B 1 53 ? -12.469 16.328 11.984 1 94.06 53 SER B C 1
ATOM 1536 O O . SER B 1 53 ? -12.586 17.484 12.383 1 94.06 53 SER B O 1
ATOM 1538 N N . TYR B 1 54 ? -11.938 15.383 12.617 1 96.5 54 TYR B N 1
ATOM 1539 C CA . TYR B 1 54 ? -11.211 15.633 13.852 1 96.5 54 TYR B CA 1
ATOM 1540 C C . TYR B 1 54 ? -9.797 15.07 13.773 1 96.5 54 TYR B C 1
ATOM 1542 O O . TYR B 1 54 ? -9.594 13.922 13.359 1 96.5 54 TYR B O 1
ATOM 1550 N N . LEU B 1 55 ? -8.797 15.945 14.102 1 98.19 55 LEU B N 1
ATOM 1551 C CA . LEU B 1 55 ? -7.395 15.539 14.141 1 98.19 55 LEU B CA 1
ATOM 1552 C C . LEU B 1 55 ? -6.777 15.852 15.5 1 98.19 55 LEU B C 1
ATOM 1554 O O . LEU B 1 55 ? -7.16 16.828 16.156 1 98.19 55 LEU B O 1
ATOM 1558 N N . LYS B 1 56 ? -5.828 15.055 15.836 1 98.56 56 LYS B N 1
ATOM 1559 C CA . LYS B 1 56 ? -5.113 15.273 17.094 1 98.56 56 LYS B CA 1
ATOM 1560 C C . LYS B 1 56 ? -3.633 14.93 16.953 1 98.56 56 LYS B C 1
ATOM 1562 O O . LYS B 1 56 ? -3.277 13.961 16.281 1 98.56 56 LYS B O 1
ATOM 1567 N N . ALA B 1 57 ? -2.811 15.68 17.594 1 98.75 57 ALA B N 1
ATOM 1568 C CA . ALA B 1 57 ? -1.371 15.43 17.594 1 98.75 57 ALA B CA 1
ATOM 1569 C C . ALA B 1 57 ? -0.675 16.219 18.703 1 98.75 57 ALA B C 1
ATOM 1571 O O . ALA B 1 57 ? -1.267 17.109 19.297 1 98.75 57 ALA B O 1
ATOM 1572 N N . ASN B 1 58 ? 0.485 15.773 19.047 1 98.88 58 ASN B N 1
ATOM 1573 C CA . ASN B 1 58 ? 1.352 16.609 19.891 1 98.88 58 ASN B CA 1
ATOM 1574 C C . ASN B 1 58 ? 2.244 17.516 19.031 1 98.88 58 ASN B C 1
ATOM 1576 O O . ASN B 1 58 ? 3.035 17.031 18.234 1 98.88 58 ASN B O 1
ATOM 1580 N N . LEU B 1 59 ? 2.092 18.797 19.281 1 98.75 59 LEU B N 1
ATOM 1581 C CA . LEU B 1 59 ? 2.818 19.781 18.484 1 98.75 59 LEU B CA 1
ATOM 1582 C C . LEU B 1 59 ? 4.039 20.297 19.25 1 98.75 59 LEU B C 1
ATOM 1584 O O . LEU B 1 59 ? 3.912 20.781 20.375 1 98.75 59 LEU B O 1
ATOM 1588 N N . THR B 1 60 ? 5.156 20.109 18.734 1 97.62 60 THR B N 1
ATOM 1589 C CA . THR B 1 60 ? 6.414 20.719 19.172 1 97.62 60 THR B CA 1
ATOM 1590 C C . THR B 1 60 ? 7.09 21.438 18 1 97.62 60 THR B C 1
ATOM 1592 O O . THR B 1 60 ? 6.605 21.391 16.875 1 97.62 60 THR B O 1
ATOM 1595 N N . TYR B 1 61 ? 8.102 22.172 18.344 1 97.44 61 TYR B N 1
ATOM 1596 C CA . TYR B 1 61 ? 8.758 22.891 17.266 1 97.44 61 TYR B CA 1
ATOM 1597 C C . TYR B 1 61 ? 9.266 21.922 16.188 1 97.44 61 TYR B C 1
ATOM 1599 O O . TYR B 1 61 ? 10.031 21 16.5 1 97.44 61 TYR B O 1
ATOM 1607 N N . GLY B 1 62 ? 8.836 22.031 15.039 1 98 62 GLY B N 1
ATOM 1608 C CA . GLY B 1 62 ? 9.305 21.297 13.883 1 98 62 GLY B CA 1
ATOM 1609 C C . GLY B 1 62 ? 8.633 19.938 13.734 1 98 62 GLY B C 1
ATOM 1610 O O . GLY B 1 62 ? 9.008 19.156 12.859 1 98 62 GLY B O 1
ATOM 1611 N N . SER B 1 63 ? 7.629 19.672 14.562 1 98.31 63 SER B N 1
ATOM 1612 C CA . SER B 1 63 ? 7.145 18.297 14.438 1 98.31 63 SER B CA 1
ATOM 1613 C C . SER B 1 63 ? 5.723 18.172 14.961 1 98.31 63 SER B C 1
ATOM 1615 O O . SER B 1 63 ? 5.316 18.891 15.867 1 98.31 63 SER B O 1
ATOM 1617 N N . LEU B 1 64 ? 4.941 17.359 14.336 1 98.75 64 LEU B N 1
ATOM 1618 C CA . LEU B 1 64 ? 3.701 16.797 14.844 1 98.75 64 LEU B CA 1
ATOM 1619 C C . LEU B 1 64 ? 3.875 15.312 15.164 1 98.75 64 LEU B C 1
ATOM 1621 O O . LEU B 1 64 ? 4.238 14.523 14.289 1 98.75 64 LEU B O 1
ATOM 1625 N N . ASN B 1 65 ? 3.6 14.953 16.406 1 98.38 65 ASN B N 1
ATOM 1626 C CA . ASN B 1 65 ? 3.793 13.57 16.844 1 98.38 65 ASN B CA 1
ATOM 1627 C C . ASN B 1 65 ? 2.471 12.914 17.219 1 98.38 65 ASN B C 1
ATOM 1629 O O . ASN B 1 65 ? 1.596 13.562 17.812 1 98.38 65 ASN B O 1
ATOM 1633 N N . GLY B 1 66 ? 2.451 11.617 16.953 1 97.56 66 GLY B N 1
ATOM 1634 C CA . GLY B 1 66 ? 1.246 10.883 17.312 1 97.56 66 GLY B CA 1
ATOM 1635 C C . GLY B 1 66 ? 0.007 11.391 16.594 1 97.56 66 GLY B C 1
ATOM 1636 O O . GLY B 1 66 ? -1.048 11.555 17.219 1 97.56 66 GLY B O 1
ATOM 1637 N N . VAL B 1 67 ? 0.143 11.672 15.344 1 97.69 67 VAL B N 1
ATOM 1638 C CA . VAL B 1 67 ? -0.932 12.266 14.562 1 97.69 67 VAL B CA 1
ATOM 1639 C C . VAL B 1 67 ? -2.068 11.266 14.391 1 97.69 67 VAL B C 1
ATOM 1641 O O . VAL B 1 67 ? -1.83 10.094 14.086 1 97.69 67 VAL B O 1
ATOM 1644 N N . GLN B 1 68 ? -3.236 11.664 14.656 1 96.75 68 GLN B N 1
ATOM 1645 C CA . GLN B 1 68 ? -4.461 10.914 14.406 1 96.75 68 GLN B CA 1
ATOM 1646 C C . GLN B 1 68 ? -5.391 11.672 13.461 1 96.75 68 GLN B C 1
ATOM 1648 O O . GLN B 1 68 ? -5.52 12.891 13.562 1 96.75 68 GLN B O 1
ATOM 1653 N N . GLY B 1 69 ? -5.992 10.969 12.5 1 93.81 69 GLY B N 1
ATOM 1654 C CA . GLY B 1 69 ? -7.008 11.555 11.641 1 93.81 69 GLY B CA 1
ATOM 1655 C C . GLY B 1 69 ? -6.457 12.039 10.312 1 93.81 69 GLY B C 1
ATOM 1656 O O . GLY B 1 69 ? -7.109 12.805 9.609 1 93.81 69 GLY B O 1
ATOM 1657 N N . PHE B 1 70 ? -5.223 11.742 10.031 1 95.56 70 PHE B N 1
ATOM 1658 C CA . PHE B 1 70 ? -4.566 12.125 8.789 1 95.56 70 PHE B CA 1
ATOM 1659 C C . PHE B 1 70 ? -4.062 10.898 8.039 1 95.56 70 PHE B C 1
ATOM 1661 O O . PHE B 1 70 ? -3.219 10.156 8.547 1 95.56 70 PHE B O 1
ATOM 1668 N N . LEU B 1 71 ? -4.59 10.609 6.863 1 91.62 71 LEU B N 1
ATOM 1669 C CA . LEU B 1 71 ? -4.207 9.477 6.023 1 91.62 71 LEU B CA 1
ATOM 1670 C C . LEU B 1 71 ? -3.666 9.961 4.68 1 91.62 71 LEU B C 1
ATOM 1672 O O . LEU B 1 71 ? -4.035 11.031 4.207 1 91.62 71 LEU B O 1
ATOM 1676 N N . GLN B 1 72 ? -2.777 9.273 4.121 1 89.88 72 GLN B N 1
ATOM 1677 C CA . GLN B 1 72 ? -2.283 9.539 2.773 1 89.88 72 GLN B CA 1
ATOM 1678 C C . GLN B 1 72 ? -2.295 8.273 1.92 1 89.88 72 GLN B C 1
ATOM 1680 O O . GLN B 1 72 ? -2.178 7.164 2.443 1 89.88 72 GLN B O 1
ATOM 1685 N N . GLU B 1 73 ? -2.443 8.508 0.648 1 84.62 73 GLU B N 1
ATOM 1686 C CA . GLU B 1 73 ? -2.498 7.379 -0.277 1 84.62 73 GLU B CA 1
ATOM 1687 C C . GLU B 1 73 ? -1.104 7.012 -0.781 1 84.62 73 GLU B C 1
ATOM 1689 O O . GLU B 1 73 ? -0.347 7.883 -1.217 1 84.62 73 GLU B O 1
ATOM 1694 N N . GLU B 1 74 ? -0.653 5.836 -0.585 1 80.69 74 GLU B N 1
ATOM 1695 C CA . GLU B 1 74 ? 0.577 5.32 -1.181 1 80.69 74 GLU B CA 1
ATOM 1696 C C . GLU B 1 74 ? 0.295 4.609 -2.5 1 80.69 74 GLU B C 1
ATOM 1698 O O . GLU B 1 74 ? -0.63 3.799 -2.59 1 80.69 74 GLU B O 1
ATOM 1703 N N . LEU B 1 75 ? 1.219 5.055 -3.438 1 72.25 75 LEU B N 1
ATOM 1704 C CA . LEU B 1 75 ? 1.104 4.473 -4.77 1 72.25 75 LEU B CA 1
ATOM 1705 C C . LEU B 1 75 ? 2.176 3.41 -4.992 1 72.25 75 LEU B C 1
ATOM 1707 O O . LEU B 1 75 ? 3.334 3.602 -4.613 1 72.25 75 LEU B O 1
ATOM 1711 N N . PHE B 1 76 ? 1.748 2.301 -5.223 1 71.62 76 PHE B N 1
ATOM 1712 C CA . PHE B 1 76 ? 2.57 1.199 -5.707 1 71.62 76 PHE B CA 1
ATOM 1713 C C . PHE B 1 76 ? 3.326 0.541 -4.559 1 71.62 76 PHE B C 1
ATOM 1715 O O . PHE B 1 76 ? 4.504 0.826 -4.336 1 71.62 76 PHE B O 1
ATOM 1722 N N . VAL B 1 77 ? 2.84 -0.089 -3.799 1 78.31 77 VAL B N 1
ATOM 1723 C CA . VAL B 1 77 ? 3.469 -0.882 -2.746 1 78.31 77 VAL B CA 1
ATOM 1724 C C . VAL B 1 77 ? 3.523 -2.35 -3.168 1 78.31 77 VAL B C 1
ATOM 1726 O O . VAL B 1 77 ? 2.562 -2.875 -3.736 1 78.31 77 VAL B O 1
ATOM 1729 N N . TRP B 1 78 ? 4.695 -2.844 -2.916 1 83.19 78 TRP B N 1
ATOM 1730 C CA . TRP B 1 78 ? 4.82 -4.281 -3.141 1 83.19 78 TRP B CA 1
ATOM 1731 C C . TRP B 1 78 ? 4.402 -5.062 -1.901 1 83.19 78 TRP B C 1
ATOM 1733 O O . TRP B 1 78 ? 4.891 -4.801 -0.799 1 83.19 78 TRP B O 1
ATOM 1743 N N . LEU B 1 79 ? 3.604 -5.98 -2.031 1 84.5 79 LEU B N 1
ATOM 1744 C CA . LEU B 1 79 ? 3.129 -6.816 -0.934 1 84.5 79 LEU B CA 1
ATOM 1745 C C . LEU B 1 79 ? 3.316 -8.297 -1.256 1 84.5 79 LEU B C 1
ATOM 1747 O O . LEU B 1 79 ? 3.105 -8.719 -2.395 1 84.5 79 LEU B O 1
ATOM 1751 N N . PRO B 1 80 ? 3.693 -9.047 -0.229 1 90.88 80 PRO B N 1
ATOM 1752 C CA . PRO B 1 80 ? 3.805 -10.484 -0.472 1 90.88 80 PRO B CA 1
ATOM 1753 C C . PRO B 1 80 ? 2.447 -11.156 -0.653 1 90.88 80 PRO B C 1
ATOM 1755 O O . PRO B 1 80 ? 1.468 -10.766 -0.014 1 90.88 80 PRO B O 1
ATOM 1758 N N . VAL B 1 81 ? 2.426 -12.094 -1.476 1 92.94 81 VAL B N 1
ATOM 1759 C CA . VAL B 1 81 ? 1.291 -13.008 -1.541 1 92.94 81 VAL B CA 1
ATOM 1760 C C . VAL B 1 81 ? 1.548 -14.219 -0.643 1 92.94 81 VAL B C 1
ATOM 1762 O O . VAL B 1 81 ? 2.467 -15 -0.893 1 92.94 81 VAL B O 1
ATOM 1765 N N . LYS B 1 82 ? 0.728 -14.352 0.371 1 95.88 82 LYS B N 1
ATOM 1766 C CA . LYS B 1 82 ? 0.959 -15.398 1.36 1 95.88 82 LYS B CA 1
ATOM 1767 C C . LYS B 1 82 ? 0.123 -16.641 1.055 1 95.88 82 LYS B C 1
ATOM 1769 O O . LYS B 1 82 ? 0.43 -17.734 1.529 1 95.88 82 LYS B O 1
ATOM 1774 N N . GLY B 1 83 ? -0.969 -16.391 0.323 1 97.38 83 GLY B N 1
ATOM 1775 C CA . GLY B 1 83 ? -1.877 -17.469 -0.018 1 97.38 83 GLY B CA 1
ATOM 1776 C C . GLY B 1 83 ? -2.709 -17.188 -1.254 1 97.38 83 GLY B C 1
ATOM 1777 O O . GLY B 1 83 ? -2.963 -16.031 -1.583 1 97.38 83 GLY B O 1
ATOM 1778 N N . ILE B 1 84 ? -3.059 -18.234 -1.905 1 98.19 84 ILE B N 1
ATOM 1779 C CA . ILE B 1 84 ? -3.924 -18.188 -3.078 1 98.19 84 ILE B CA 1
ATOM 1780 C C . ILE B 1 84 ? -5.023 -19.25 -2.947 1 98.19 84 ILE B C 1
ATOM 1782 O O . ILE B 1 84 ? -4.746 -20.406 -2.658 1 98.19 84 ILE B O 1
ATOM 1786 N N . ILE B 1 85 ? -6.266 -18.797 -3.191 1 97.69 85 ILE B N 1
ATOM 1787 C CA . ILE B 1 85 ? -7.367 -19.734 -2.941 1 97.69 85 ILE B CA 1
ATOM 1788 C C . ILE B 1 85 ? -8.391 -19.625 -4.07 1 97.69 85 ILE B C 1
ATOM 1790 O O . ILE B 1 85 ? -8.781 -18.531 -4.461 1 97.69 85 ILE B O 1
ATOM 1794 N N . VAL B 1 86 ? -8.719 -20.719 -4.539 1 97.44 86 VAL B N 1
ATOM 1795 C CA . VAL B 1 86 ? -9.891 -20.891 -5.398 1 97.44 86 VAL B CA 1
ATOM 1796 C C . VAL B 1 86 ? -10.898 -21.812 -4.719 1 97.44 86 VAL B C 1
ATOM 1798 O O . VAL B 1 86 ? -10.766 -23.031 -4.766 1 97.44 86 VAL B O 1
ATOM 1801 N N . ASP B 1 87 ? -11.922 -21.188 -4.172 1 92.81 87 ASP B N 1
ATOM 1802 C CA . ASP B 1 87 ? -12.914 -21.969 -3.422 1 92.81 87 ASP B CA 1
ATOM 1803 C C . ASP B 1 87 ? -13.859 -22.703 -4.363 1 92.81 87 ASP B C 1
ATOM 1805 O O . ASP B 1 87 ? -14.25 -23.844 -4.094 1 92.81 87 ASP B O 1
ATOM 1809 N N . ASP B 1 88 ? -14.289 -22.031 -5.375 1 91.75 88 ASP B N 1
ATOM 1810 C CA . ASP B 1 88 ? -15.219 -22.562 -6.371 1 91.75 88 ASP B CA 1
ATOM 1811 C C . ASP B 1 88 ? -14.852 -22.078 -7.773 1 91.75 88 ASP B C 1
ATOM 1813 O O . ASP B 1 88 ? -14.945 -20.891 -8.078 1 91.75 88 ASP B O 1
ATOM 1817 N N . LEU B 1 89 ? -14.508 -23.094 -8.594 1 91.31 89 LEU B N 1
ATOM 1818 C CA . LEU B 1 89 ? -14.102 -22.766 -9.953 1 91.31 89 LEU B CA 1
ATOM 1819 C C . LEU B 1 89 ? -15.234 -22.078 -10.711 1 91.31 89 LEU B C 1
ATOM 1821 O O . LEU B 1 89 ? -14.984 -21.25 -11.594 1 91.31 89 LEU B O 1
ATOM 1825 N N . ASN B 1 90 ? -16.391 -22.328 -10.32 1 92.94 90 ASN B N 1
ATOM 1826 C CA . ASN B 1 90 ? -17.547 -21.797 -11.023 1 92.94 90 ASN B CA 1
ATOM 1827 C C . ASN B 1 90 ? -17.75 -20.312 -10.719 1 92.94 90 ASN B C 1
ATOM 1829 O O . ASN B 1 90 ? -18.391 -19.594 -11.492 1 92.94 90 ASN B O 1
ATOM 1833 N N . SER B 1 91 ? -17.281 -19.875 -9.625 1 91.69 91 SER B N 1
ATOM 1834 C CA . SER B 1 91 ? -17.406 -18.453 -9.273 1 91.69 91 SER B CA 1
ATOM 1835 C C . SER B 1 91 ? -16.578 -17.578 -10.203 1 91.69 91 SER B C 1
ATOM 1837 O O . SER B 1 91 ? -16.844 -16.391 -10.336 1 91.69 91 SER B O 1
ATOM 1839 N N . GLY B 1 92 ? -15.547 -18.141 -10.797 1 94.62 92 GLY B N 1
ATOM 1840 C CA . GLY B 1 92 ? -14.656 -17.375 -11.648 1 94.62 92 GLY B CA 1
ATOM 1841 C C . GLY B 1 92 ? -13.75 -16.438 -10.875 1 94.62 92 GLY B C 1
ATOM 1842 O O . GLY B 1 92 ? -13.125 -15.547 -11.453 1 94.62 92 GLY B O 1
ATOM 1843 N N . ILE B 1 93 ? -13.727 -16.703 -9.516 1 95.62 93 ILE B N 1
ATOM 1844 C CA . ILE B 1 93 ? -13 -15.781 -8.656 1 95.62 93 ILE B CA 1
ATOM 1845 C C . ILE B 1 93 ? -11.812 -16.5 -8.016 1 95.62 93 ILE B C 1
ATOM 1847 O O . ILE B 1 93 ? -11.93 -17.656 -7.594 1 95.62 93 ILE B O 1
ATOM 1851 N N . ILE B 1 94 ? -10.703 -15.859 -7.988 1 96.25 94 ILE B N 1
ATOM 1852 C CA . ILE B 1 94 ? -9.508 -16.297 -7.273 1 96.25 94 ILE B CA 1
ATOM 1853 C C . ILE B 1 94 ? -9.148 -15.273 -6.199 1 96.25 94 ILE B C 1
ATOM 1855 O O . ILE B 1 94 ? -9.227 -14.062 -6.434 1 96.25 94 ILE B O 1
ATOM 1859 N N . LEU B 1 95 ? -8.781 -15.688 -5.004 1 96.31 95 LEU B N 1
ATOM 1860 C CA . LEU B 1 95 ? -8.453 -14.82 -3.877 1 96.31 95 LEU B CA 1
ATOM 1861 C C . LEU B 1 95 ? -6.961 -14.875 -3.568 1 96.31 95 LEU B C 1
ATOM 1863 O O . LEU B 1 95 ? -6.371 -15.953 -3.523 1 96.31 95 LEU B O 1
ATOM 1867 N N . PHE B 1 96 ? -6.383 -13.734 -3.402 1 94.75 96 PHE B N 1
ATOM 1868 C CA . PHE B 1 96 ? -4.996 -13.602 -2.979 1 94.75 96 PHE B CA 1
ATOM 1869 C C . PHE B 1 96 ? -4.91 -13.016 -1.573 1 94.75 96 PHE B C 1
ATOM 1871 O O . PHE B 1 96 ? -5.426 -11.93 -1.318 1 94.75 96 PHE B O 1
ATOM 1878 N N . ASP B 1 97 ? -4.328 -13.812 -0.703 1 93.31 97 ASP B N 1
ATOM 1879 C CA . ASP B 1 97 ? -4.012 -13.305 0.626 1 93.31 97 ASP B CA 1
ATOM 1880 C C . ASP B 1 97 ? -2.732 -12.469 0.603 1 93.31 97 ASP B C 1
ATOM 1882 O O . ASP B 1 97 ? -1.636 -13.016 0.467 1 93.31 97 ASP B O 1
ATOM 1886 N N . ILE B 1 98 ? -2.883 -11.195 0.824 1 87.75 98 ILE B N 1
ATOM 1887 C CA . ILE B 1 98 ? -1.709 -10.336 0.75 1 87.75 98 ILE B CA 1
ATOM 1888 C C . ILE B 1 98 ? -1.382 -9.789 2.137 1 87.75 98 ILE B C 1
ATOM 1890 O O . ILE B 1 98 ? -0.636 -8.812 2.268 1 87.75 98 ILE B O 1
ATOM 1894 N N . GLY B 1 99 ? -1.856 -10.469 3.102 1 78.44 99 GLY B N 1
ATOM 1895 C CA . GLY B 1 99 ? -1.587 -10.094 4.48 1 78.44 99 GLY B CA 1
ATOM 1896 C C . GLY B 1 99 ? -2.551 -9.055 5.02 1 78.44 99 GLY B C 1
ATOM 1897 O O . GLY B 1 99 ? -3.139 -9.234 6.086 1 78.44 99 GLY B O 1
ATOM 1898 N N . LEU B 1 100 ? -2.807 -7.898 4.109 1 70.62 100 LEU B N 1
ATOM 1899 C CA . LEU B 1 100 ? -3.695 -6.816 4.523 1 70.62 100 LEU B CA 1
ATOM 1900 C C . LEU B 1 100 ? -5.145 -7.137 4.164 1 70.62 100 LEU B C 1
ATOM 1902 O O . LEU B 1 100 ? -6.07 -6.633 4.801 1 70.62 100 LEU B O 1
ATOM 1906 N N . ALA B 1 101 ? -5.336 -7.898 3.24 1 77.06 101 ALA B N 1
ATOM 1907 C CA . ALA B 1 101 ? -6.66 -8.211 2.707 1 77.06 101 ALA B CA 1
ATOM 1908 C C . ALA B 1 101 ? -6.602 -9.383 1.733 1 77.06 101 ALA B C 1
ATOM 1910 O O . ALA B 1 101 ? -5.527 -9.938 1.486 1 77.06 101 ALA B O 1
ATOM 1911 N N . HIS B 1 102 ? -7.73 -9.75 1.441 1 87.19 102 HIS B N 1
ATOM 1912 C CA . HIS B 1 102 ? -7.844 -10.664 0.306 1 87.19 102 HIS B CA 1
ATOM 1913 C C . HIS B 1 102 ? -8.227 -9.906 -0.966 1 87.19 102 HIS B C 1
ATOM 1915 O O . HIS B 1 102 ? -9.25 -9.227 -1.006 1 87.19 102 HIS B O 1
ATOM 1921 N N . LYS B 1 103 ? -7.355 -10.047 -1.809 1 86.12 103 LYS B N 1
ATOM 1922 C CA . LYS B 1 103 ? -7.645 -9.469 -3.117 1 86.12 103 LYS B CA 1
ATOM 1923 C C . LYS B 1 103 ? -8.367 -10.469 -4.016 1 86.12 103 LYS B C 1
ATOM 1925 O O . LYS B 1 103 ? -7.953 -11.625 -4.121 1 86.12 103 LYS B O 1
ATOM 1930 N N . GLN B 1 104 ? -9.484 -9.938 -4.574 1 92.38 104 GLN B N 1
ATOM 1931 C CA . GLN B 1 104 ? -10.25 -10.781 -5.484 1 92.38 104 GLN B CA 1
ATOM 1932 C C . GLN B 1 104 ? -9.969 -10.406 -6.941 1 92.38 104 GLN B C 1
ATOM 1934 O O . GLN B 1 104 ? -9.992 -9.234 -7.301 1 92.38 104 GLN B O 1
ATOM 1939 N N . LEU B 1 105 ? -9.617 -11.461 -7.727 1 93.69 105 LEU B N 1
ATOM 1940 C CA . LEU B 1 105 ? -9.414 -11.273 -9.156 1 93.69 105 LEU B CA 1
ATOM 1941 C C . LEU B 1 105 ? -10.195 -12.305 -9.961 1 93.69 105 LEU B C 1
ATOM 1943 O O . LEU B 1 105 ? -10.656 -13.305 -9.406 1 93.69 105 LEU B O 1
ATOM 1947 N N . SER B 1 106 ? -10.281 -11.992 -11.211 1 94.44 106 SER B N 1
ATOM 1948 C CA . SER B 1 106 ? -10.898 -12.961 -12.109 1 94.44 106 SER B CA 1
ATOM 1949 C C . SER B 1 106 ? -9.938 -14.109 -12.438 1 94.44 106 SER B C 1
ATOM 1951 O O . SER B 1 106 ? -8.766 -13.875 -12.727 1 94.44 106 SER B O 1
ATOM 1953 N N . LEU B 1 107 ? -10.523 -15.32 -12.453 1 95.44 107 LEU B N 1
ATOM 1954 C CA . LEU B 1 107 ? -9.75 -16.516 -12.781 1 95.44 107 LEU B CA 1
ATOM 1955 C C . LEU B 1 107 ? -9.203 -16.422 -14.203 1 95.44 107 LEU B C 1
ATOM 1957 O O . LEU B 1 107 ? -8.141 -16.969 -14.5 1 95.44 107 LEU B O 1
ATOM 1961 N N . SER B 1 108 ? -9.875 -15.734 -15.031 1 94.25 108 SER B N 1
ATOM 1962 C CA . SER B 1 108 ? -9.531 -15.68 -16.453 1 94.25 108 SER B CA 1
ATOM 1963 C C . SER B 1 108 ? -8.203 -14.969 -16.672 1 94.25 108 SER B C 1
ATOM 1965 O O . SER B 1 108 ? -7.551 -15.172 -17.703 1 94.25 108 SER B O 1
ATOM 1967 N N . LEU B 1 109 ? -7.801 -14.102 -15.734 1 96.19 109 LEU B N 1
ATOM 1968 C CA . LEU B 1 109 ? -6.531 -13.391 -15.844 1 96.19 109 LEU B CA 1
ATOM 1969 C C . LEU B 1 109 ? -5.359 -14.359 -15.797 1 96.19 109 LEU B C 1
ATOM 1971 O O . LEU B 1 109 ? -4.242 -14.016 -16.203 1 96.19 109 LEU B O 1
ATOM 1975 N N . PHE B 1 110 ? -5.676 -15.633 -15.297 1 96.94 110 PHE B N 1
ATOM 1976 C CA . PHE B 1 110 ? -4.586 -16.562 -15.039 1 96.94 110 PHE B CA 1
ATOM 1977 C C . PHE B 1 110 ? -4.738 -17.812 -15.891 1 96.94 110 PHE B C 1
ATOM 1979 O O . PHE B 1 110 ? -4.324 -18.906 -15.492 1 96.94 110 PHE B O 1
ATOM 1986 N N . GLU B 1 111 ? -5.344 -17.719 -16.984 1 95.25 111 GLU B N 1
ATOM 1987 C CA . GLU B 1 111 ? -5.555 -18.859 -17.875 1 95.25 111 GLU B CA 1
ATOM 1988 C C . GLU B 1 111 ? -4.254 -19.297 -18.547 1 95.25 111 GLU B C 1
ATOM 1990 O O . GLU B 1 111 ? -3.963 -20.484 -18.641 1 95.25 111 GLU B O 1
ATOM 1995 N N . ASP B 1 112 ? -3.496 -18.344 -18.984 1 96.19 112 ASP B N 1
ATOM 1996 C CA . ASP B 1 112 ? -2.23 -18.625 -19.656 1 96.19 112 ASP B CA 1
ATOM 1997 C C . ASP B 1 112 ? -1.049 -18.125 -18.828 1 96.19 112 ASP B C 1
ATOM 1999 O O . ASP B 1 112 ? -1.103 -17.031 -18.266 1 96.19 112 ASP B O 1
ATOM 2003 N N . PRO B 1 113 ? -0.023 -18.953 -18.828 1 96.5 113 PRO B N 1
ATOM 2004 C CA . PRO B 1 113 ? 1.167 -18.484 -18.109 1 96.5 113 PRO B CA 1
ATOM 2005 C C . PRO B 1 113 ? 1.743 -17.203 -18.703 1 96.5 113 PRO B C 1
ATOM 2007 O O . PRO B 1 113 ? 1.882 -17.078 -19.922 1 96.5 113 PRO B O 1
ATOM 2010 N N . PRO B 1 114 ? 2.041 -16.234 -17.875 1 94.44 114 PRO B N 1
ATOM 2011 C CA . PRO B 1 114 ? 2.619 -14.992 -18.375 1 94.44 114 PRO B CA 1
ATOM 2012 C C . PRO B 1 114 ? 4.094 -15.133 -18.75 1 94.44 114 PRO B C 1
ATOM 2014 O O . PRO B 1 114 ? 4.742 -16.109 -18.359 1 94.44 114 PRO B O 1
ATOM 2017 N N . HIS B 1 115 ? 4.566 -14.125 -19.547 1 92.25 115 HIS B N 1
ATOM 2018 C CA . HIS B 1 115 ? 5.992 -14.016 -19.828 1 92.25 115 HIS B CA 1
ATOM 2019 C C . HIS B 1 115 ? 6.668 -13.039 -18.859 1 92.25 115 HIS B C 1
ATOM 2021 O O . HIS B 1 115 ? 6.098 -12.008 -18.516 1 92.25 115 HIS B O 1
ATOM 2027 N N . CYS B 1 116 ? 7.898 -13.414 -18.469 1 91.06 116 CYS B N 1
ATOM 2028 C CA . CYS B 1 116 ? 8.695 -12.5 -17.672 1 91.06 116 CYS B CA 1
ATOM 2029 C C . CYS B 1 116 ? 9.188 -11.328 -18.516 1 91.06 116 CYS B C 1
ATOM 2031 O O . CYS B 1 116 ? 9.57 -11.5 -19.672 1 91.06 116 CYS B O 1
ATOM 2033 N N . ASN B 1 117 ? 8.922 -10.195 -18 1 84.12 117 ASN B N 1
ATOM 2034 C CA . ASN B 1 117 ? 9.469 -9.016 -18.672 1 84.12 117 ASN B CA 1
ATOM 2035 C C . ASN B 1 117 ? 10.992 -9.023 -18.641 1 84.12 117 ASN B C 1
ATOM 2037 O O . ASN B 1 117 ? 11.602 -9.047 -17.562 1 84.12 117 ASN B O 1
ATOM 2041 N N . PRO B 1 118 ? 11.609 -9.234 -19.734 1 67.5 118 PRO B N 1
ATOM 2042 C CA . PRO B 1 118 ? 13.07 -9.305 -19.797 1 67.5 118 PRO B CA 1
ATOM 2043 C C . PRO B 1 118 ? 13.75 -8.141 -19.078 1 67.5 118 PRO B C 1
ATOM 2045 O O . PRO B 1 118 ? 14.852 -8.297 -18.547 1 67.5 118 PRO B O 1
ATOM 2048 N N . ASN B 1 119 ? 13.273 -7.039 -19.172 1 60 119 ASN B N 1
ATOM 2049 C CA . ASN B 1 119 ? 13.891 -5.879 -18.547 1 60 119 ASN B CA 1
ATOM 2050 C C . ASN B 1 119 ? 13.719 -5.906 -17.031 1 60 119 ASN B C 1
ATOM 2052 O O . ASN B 1 119 ? 14.305 -5.09 -16.312 1 60 119 ASN B O 1
ATOM 2056 N N . GLY B 1 120 ? 12.812 -6.719 -16.578 1 56.44 120 GLY B N 1
ATOM 2057 C CA . GLY B 1 120 ? 12.578 -6.77 -15.141 1 56.44 120 GLY B CA 1
ATOM 2058 C C . GLY B 1 120 ? 13.695 -7.465 -14.375 1 56.44 120 GLY B C 1
ATOM 2059 O O . GLY B 1 120 ? 13.703 -7.469 -13.148 1 56.44 120 GLY B O 1
ATOM 2060 N N . LYS B 1 121 ? 14.461 -8.32 -15.148 1 52.84 121 LYS B N 1
ATOM 2061 C CA . LYS B 1 121 ? 15.547 -9.055 -14.508 1 52.84 121 LYS B CA 1
ATOM 2062 C C . LYS B 1 121 ? 16.438 -8.125 -13.695 1 52.84 121 LYS B C 1
ATOM 2064 O O . LYS B 1 121 ? 17 -8.523 -12.672 1 52.84 121 LYS B O 1
ATOM 2069 N N . ASN B 1 122 ? 16.703 -6.988 -14.258 1 44.31 122 ASN B N 1
ATOM 2070 C CA . ASN B 1 122 ? 17.609 -6.086 -13.555 1 44.31 122 ASN B CA 1
ATOM 2071 C C . ASN B 1 122 ? 16.969 -5.535 -12.281 1 44.31 122 ASN B C 1
ATOM 2073 O O . ASN B 1 122 ? 17.5 -4.605 -11.664 1 44.31 122 ASN B O 1
ATOM 2077 N N . SER B 1 123 ? 15.852 -5.809 -12.156 1 42.94 123 SER B N 1
ATOM 2078 C CA . SER B 1 123 ? 15.18 -5.148 -11.039 1 42.94 123 SER B CA 1
ATOM 2079 C C . SER B 1 123 ? 15.586 -5.77 -9.703 1 42.94 123 SER B C 1
ATOM 2081 O O . SER B 1 123 ? 14.891 -6.656 -9.195 1 42.94 123 SER B O 1
ATOM 2083 N N . SER B 1 124 ? 16.766 -6.324 -9.617 1 39.88 124 SER B N 1
ATOM 2084 C CA . SER B 1 124 ? 17.281 -6.695 -8.305 1 39.88 124 SER B CA 1
ATOM 2085 C C . SER B 1 124 ? 16.828 -5.715 -7.23 1 39.88 124 SER B C 1
ATOM 2087 O O . SER B 1 124 ? 16.875 -6.023 -6.039 1 39.88 124 SER B O 1
ATOM 2089 N N . SER B 1 125 ? 16.906 -4.488 -7.598 1 36.25 125 SER B N 1
ATOM 2090 C CA . SER B 1 125 ? 16.781 -3.475 -6.555 1 36.25 125 SER B CA 1
ATOM 2091 C C . SER B 1 125 ? 15.352 -3.389 -6.039 1 36.25 125 SER B C 1
ATOM 2093 O O . SER B 1 125 ? 14.812 -2.293 -5.863 1 36.25 125 SER B O 1
ATOM 2095 N N . LEU B 1 126 ? 14.609 -4.262 -6.426 1 40.25 126 LEU B N 1
ATOM 2096 C CA . LEU B 1 126 ? 13.266 -4.109 -5.891 1 40.25 126 LEU B CA 1
ATOM 2097 C C . LEU B 1 126 ? 13.281 -4.121 -4.363 1 40.25 126 LEU B C 1
ATOM 2099 O O . LEU B 1 126 ? 13.203 -5.188 -3.746 1 40.25 126 LEU B O 1
ATOM 2103 N N . TYR B 1 127 ? 14.422 -3.705 -3.754 1 35.28 127 TYR B N 1
ATOM 2104 C CA . TYR B 1 127 ? 14.328 -3.521 -2.309 1 35.28 127 TYR B CA 1
ATOM 2105 C C . TYR B 1 127 ? 12.977 -2.932 -1.917 1 35.28 127 TYR B C 1
ATOM 2107 O O . TYR B 1 127 ? 12.812 -1.71 -1.898 1 35.28 127 TYR B O 1
ATOM 2115 N N . SER B 1 128 ? 11.984 -3.232 -2.676 1 34.88 128 SER B N 1
ATOM 2116 C CA . SER B 1 128 ? 10.664 -2.697 -2.369 1 34.88 128 SER B CA 1
ATOM 21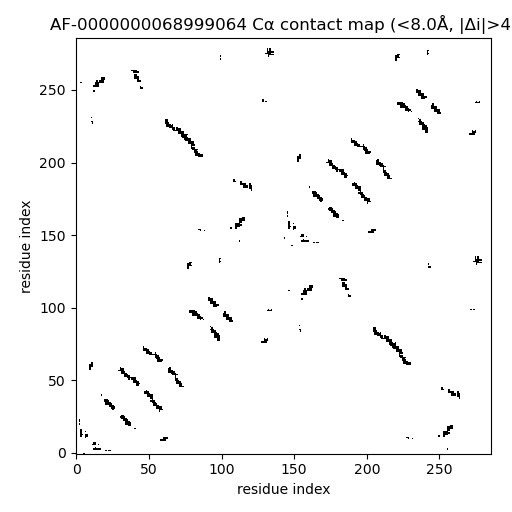17 C C . SER B 1 128 ? 10.305 -2.924 -0.905 1 34.88 128 SER B C 1
ATOM 2119 O O . SER B 1 128 ? 10.734 -3.906 -0.298 1 34.88 128 SER B O 1
ATOM 2121 N N . ILE B 1 129 ? 9.977 -1.917 -0.253 1 36.28 129 ILE B N 1
ATOM 2122 C CA . ILE B 1 129 ? 9.359 -1.807 1.066 1 36.28 129 ILE B CA 1
ATOM 2123 C C . ILE B 1 129 ? 8.32 -2.908 1.246 1 36.28 129 ILE B C 1
ATOM 2125 O O . ILE B 1 129 ? 7.301 -2.928 0.553 1 36.28 129 ILE B O 1
ATOM 2129 N N . LEU B 1 130 ? 8.852 -4.129 1.323 1 36.19 130 LEU B N 1
ATOM 2130 C CA . LEU B 1 130 ? 7.902 -5.145 1.768 1 36.19 130 LEU B CA 1
ATOM 2131 C C . LEU B 1 130 ? 7.148 -4.68 3.008 1 36.19 130 LEU B C 1
ATOM 2133 O O . LEU B 1 130 ? 7.762 -4.387 4.039 1 36.19 130 LEU B O 1
ATOM 2137 N N . VAL B 1 131 ? 6.008 -4.176 2.83 1 36.16 131 VAL B N 1
ATOM 2138 C CA . VAL B 1 131 ? 5.109 -3.82 3.928 1 36.16 131 VAL B CA 1
ATOM 2139 C C . VAL B 1 131 ? 4.605 -5.086 4.613 1 36.16 131 VAL B C 1
ATOM 2141 O O . VAL B 1 131 ? 4.043 -5.969 3.965 1 36.16 131 VAL B O 1
ATOM 2144 N N . VAL B 1 132 ? 5.312 -5.531 5.594 1 33.19 132 VAL B N 1
ATOM 2145 C CA . VAL B 1 132 ? 4.773 -6.617 6.406 1 33.19 132 VAL B CA 1
ATOM 2146 C C . VAL B 1 132 ? 3.547 -6.125 7.172 1 33.19 132 VAL B C 1
ATOM 2148 O O . VAL B 1 132 ? 3.615 -5.129 7.895 1 33.19 132 VAL B O 1
ATOM 2151 N N . ILE B 1 133 ? 2.416 -6.551 6.723 1 31.64 133 ILE B N 1
ATOM 2152 C CA . ILE B 1 133 ? 1.137 -6.309 7.379 1 31.64 133 ILE B CA 1
ATOM 2153 C C . ILE B 1 133 ? 1.068 -7.098 8.688 1 31.64 133 ILE B C 1
ATOM 2155 O O . ILE B 1 133 ? 1.206 -8.32 8.68 1 31.64 133 ILE B O 1
ATOM 2159 N N . VAL B 1 134 ? 1.412 -6.57 9.82 1 29.75 134 VAL B N 1
ATOM 2160 C CA . VAL B 1 134 ? 1.127 -7.199 11.102 1 29.75 134 VAL B CA 1
ATOM 2161 C C . VAL B 1 134 ? -0.355 -7.043 11.438 1 29.75 134 VAL B C 1
ATOM 2163 O O . VAL B 1 134 ? -0.907 -5.941 11.336 1 29.75 134 VAL B O 1
ATOM 2166 N N . GLU B 1 135 ? -1.125 -8.117 11.344 1 29.92 135 GLU B N 1
ATOM 2167 C CA . GLU B 1 135 ? -2.479 -8.219 11.891 1 29.92 135 GLU B CA 1
ATOM 2168 C C . GLU B 1 135 ? -2.541 -7.695 13.32 1 29.92 135 GLU B C 1
ATOM 2170 O O . GLU B 1 135 ? -1.892 -8.242 14.211 1 29.92 135 GLU B O 1
ATOM 2175 N N . SER B 1 136 ? -2.396 -6.527 13.664 1 28.59 136 SER B N 1
ATOM 2176 C CA . SER B 1 136 ? -2.762 -6.156 15.031 1 28.59 136 SER B CA 1
ATOM 2177 C C . SER B 1 136 ? -4.23 -6.457 15.312 1 28.59 136 SER B C 1
ATOM 2179 O O . SER B 1 136 ? -5.098 -6.18 14.484 1 28.59 136 SER B O 1
ATOM 2181 N N . ASP B 1 137 ? -4.57 -7.508 16.188 1 30.03 137 ASP B N 1
ATOM 2182 C CA . ASP B 1 137 ? -5.75 -7.586 17.047 1 30.03 137 ASP B CA 1
ATOM 2183 C C . ASP B 1 137 ? -6.105 -6.211 17.609 1 30.03 137 ASP B C 1
ATOM 2185 O O . ASP B 1 137 ? -6.785 -6.117 18.641 1 30.03 137 ASP B O 1
ATOM 2189 N N . LEU B 1 138 ? -5.621 -5.152 17.297 1 28.12 138 LEU B N 1
ATOM 2190 C CA . LEU B 1 138 ? -5.941 -3.949 18.062 1 28.12 138 LEU B CA 1
ATOM 2191 C C . LEU B 1 138 ? -7.441 -3.676 18.047 1 28.12 138 LEU B C 1
ATOM 2193 O O . LEU B 1 138 ? -7.949 -2.9 18.859 1 28.12 138 LEU B O 1
ATOM 2197 N N . PHE B 1 139 ? -8.266 -3.809 17.047 1 27.86 139 PHE B N 1
ATOM 2198 C CA . PHE B 1 139 ? -9.625 -3.49 17.469 1 27.86 139 PHE B CA 1
ATOM 2199 C C . PHE B 1 139 ? -10.266 -4.676 18.188 1 27.86 139 PHE B C 1
ATOM 2201 O O . PHE B 1 139 ? -10.766 -5.602 17.547 1 27.86 139 PHE B O 1
ATOM 2208 N N . GLY B 1 140 ? -9.617 -5.414 19.109 1 24.86 140 GLY B N 1
ATOM 2209 C CA . GLY B 1 140 ? -10.43 -6.207 20.016 1 24.86 140 GLY B CA 1
ATOM 2210 C C . GLY B 1 140 ? -11.625 -5.449 20.562 1 24.86 140 GLY B C 1
ATOM 2211 O O . GLY B 1 140 ? -11.648 -4.219 20.547 1 24.86 140 GLY B O 1
ATOM 2212 N N . ASN B 1 141 ? -12.734 -6.211 20.828 1 24.95 141 ASN B N 1
ATOM 2213 C CA . ASN B 1 141 ? -13.977 -6.203 21.594 1 24.95 141 ASN B CA 1
ATOM 2214 C C . ASN B 1 141 ? -13.773 -5.641 23 1 24.95 141 ASN B C 1
ATOM 2216 O O . ASN B 1 141 ? -14.609 -5.84 23.875 1 24.95 141 ASN B O 1
ATOM 2220 N N . GLU B 1 142 ? -12.914 -4.816 23.438 1 23.27 142 GLU B N 1
ATOM 2221 C CA . GLU B 1 142 ? -13.344 -4.621 24.812 1 23.27 142 GLU B CA 1
ATOM 2222 C C . GLU B 1 142 ? -14.711 -3.953 24.891 1 23.27 142 GLU B C 1
ATOM 2224 O O . GLU B 1 142 ? -14.867 -2.801 24.484 1 23.27 142 GLU B O 1
ATOM 2229 N N . MET B 1 143 ? -15.953 -4.625 24.375 1 17.58 143 MET B N 1
ATOM 2230 C CA . MET B 1 143 ? -16.938 -4.66 25.453 1 17.58 143 MET B CA 1
ATOM 2231 C C . MET B 1 143 ? -16.547 -5.699 26.516 1 17.58 143 MET B C 1
ATOM 2233 O O . MET B 1 143 ? -16 -6.754 26.172 1 17.58 143 MET B O 1
#

Foldseek 3Di:
DDPLVVCVVLAHHSPPDDPQWDDWDADPVFQKIKTAGPAWDWDDDPFIKIAGRIWIFRGHRPDTHPIDRIDTDDDDADFDFPDKDDPDVVVQWIWTDRQQDTDIDGVVVPPDDDDDDPVCVVVPVCVTDHPNNDPPPVPDDPD/DDPLVVCVVLAHHSPPDDPQWDDWDADPPFQKIKTAGPAWDWDDDPFIKIAGRIWIFRGHRPDTHPIDRIDTDDDDADFDFPDKDDPDVVVQWIWTCRLVDTDIDGVVVPPDDDDDDPVCVPVPVCVGPHPNNDPPPVVDPPD

Secondary structure (DSSP, 8-state):
--HHHHHHHTTS-TTSS-TTEEEEEE-TTT-EEEEEESS-EEEESSSEEEEEEEEEEEEETTEEEEEEEEEEEEEEEEEE--EEE-S-GGGTEEEEE-SS-EEEEEGGGGSSPPPP-GGGGGGGG----B--B-----S----/--HHHHHHHTTS-TTSS-TTEEEEEE-TTT-EEEEEESS-EEEESSSEEEEEEEEEEEEETTEEEEEEEEEEEEEEEEEE--EEE-S-GGGTEEEEE-SS-EEEEEGGGGSSPPPP-GGGGGTT-----B--B-----S----

Organism: Solanum tuberosum (NCBI:txid4113)

InterPro domains:
  IPR007493 Protein of unknown function DUF538 [PF04398] (3-111)
  IPR007493 Protein of unknown function DUF538 [PTHR31676] (2-116)
  IPR036758 At5g01610-like superfamily [G3DSA:2.30.240.10] (1-117)
  IPR036758 At5g01610-like superfamily [SSF141562] (2-118)